Protein AF-A0A9X8M504-F1 (afdb_monomer_lite)

pLDDT: mean 95.18, std 4.17, range [62.84, 98.62]

Structure (mmCIF, N/CA/C/O backbone):
data_AF-A0A9X8M504-F1
#
_entry.id   AF-A0A9X8M504-F1
#
loop_
_atom_site.group_PDB
_atom_site.id
_atom_site.type_symbol
_atom_site.label_atom_id
_atom_site.label_alt_id
_atom_site.label_comp_id
_atom_site.label_asym_id
_atom_site.label_entity_id
_atom_site.label_seq_id
_atom_site.pdbx_PDB_ins_code
_atom_site.Cartn_x
_atom_site.Cartn_y
_atom_site.Cartn_z
_atom_site.occupancy
_atom_site.B_iso_or_equiv
_atom_site.auth_seq_id
_atom_site.auth_comp_id
_atom_site.auth_asym_id
_atom_site.auth_atom_id
_atom_site.pdbx_PDB_model_num
ATOM 1 N N . MET A 1 1 ? 11.368 -9.617 8.442 1.00 76.69 1 MET A N 1
ATOM 2 C CA . MET A 1 1 ? 11.653 -8.272 8.995 1.00 76.69 1 MET A CA 1
ATOM 3 C C . MET A 1 1 ? 13.149 -8.106 9.236 1.00 76.69 1 MET A C 1
ATOM 5 O O . MET A 1 1 ? 13.760 -9.034 9.755 1.00 76.69 1 MET A O 1
ATOM 9 N N . ASN A 1 2 ? 13.722 -6.951 8.883 1.00 85.94 2 ASN A N 1
ATOM 10 C CA . ASN A 1 2 ? 15.129 -6.595 9.115 1.00 85.94 2 ASN A CA 1
ATOM 11 C C . ASN A 1 2 ? 15.189 -5.273 9.898 1.00 85.94 2 ASN A C 1
ATOM 13 O O . ASN A 1 2 ? 15.154 -4.212 9.289 1.00 85.94 2 ASN A O 1
ATOM 17 N N . LEU A 1 3 ? 15.240 -5.353 11.232 1.00 88.75 3 LEU A N 1
ATOM 18 C CA . LEU A 1 3 ? 15.086 -4.191 12.117 1.00 88.75 3 LEU A CA 1
ATOM 19 C C . LEU A 1 3 ? 16.279 -3.224 12.043 1.00 88.75 3 LEU A C 1
ATOM 21 O O . LEU A 1 3 ? 17.430 -3.663 12.135 1.00 88.75 3 LEU A O 1
ATOM 25 N N . ASN A 1 4 ? 16.010 -1.918 11.955 1.00 92.19 4 ASN A N 1
ATOM 26 C CA . ASN A 1 4 ? 17.028 -0.857 11.932 1.00 92.19 4 ASN A CA 1
ATOM 27 C C . ASN A 1 4 ? 16.734 0.345 12.865 1.00 92.19 4 ASN A C 1
ATOM 29 O O . ASN A 1 4 ? 17.454 1.342 12.826 1.00 92.19 4 ASN A O 1
ATOM 33 N N . TYR A 1 5 ? 15.745 0.207 13.748 1.00 88.25 5 TYR A N 1
ATOM 34 C CA . TYR A 1 5 ? 15.241 1.178 14.723 1.00 88.25 5 TYR A CA 1
ATOM 35 C C . TYR A 1 5 ? 14.651 2.453 14.106 1.00 88.25 5 TYR A C 1
ATOM 37 O O . TYR A 1 5 ? 14.878 3.556 14.608 1.00 88.25 5 TYR A O 1
ATOM 45 N N . THR A 1 6 ? 13.877 2.304 13.032 1.00 91.94 6 THR A N 1
ATOM 46 C CA . THR A 1 6 ? 13.181 3.416 12.363 1.00 91.94 6 THR A CA 1
ATOM 47 C C . THR A 1 6 ? 11.660 3.281 12.447 1.00 91.94 6 THR A C 1
ATOM 49 O O . THR A 1 6 ? 11.131 2.265 12.893 1.00 91.94 6 THR A O 1
ATOM 52 N N . GLN A 1 7 ? 10.939 4.319 12.015 1.00 92.25 7 GLN A N 1
ATOM 53 C CA . GLN A 1 7 ? 9.479 4.269 11.887 1.00 92.25 7 GLN A CA 1
ATOM 54 C C . GLN A 1 7 ? 9.022 3.132 10.955 1.00 92.25 7 GLN A C 1
ATOM 56 O O . GLN A 1 7 ? 7.993 2.505 11.209 1.00 92.25 7 GLN A O 1
ATOM 61 N N . ASP A 1 8 ? 9.812 2.811 9.930 1.00 92.56 8 ASP A N 1
ATOM 62 C CA . ASP A 1 8 ? 9.498 1.744 8.978 1.00 92.56 8 ASP A CA 1
ATOM 63 C C . ASP A 1 8 ? 9.436 0.372 9.658 1.00 92.56 8 ASP A C 1
ATOM 65 O O . ASP A 1 8 ? 8.660 -0.485 9.238 1.00 92.56 8 ASP A O 1
ATOM 69 N N . ASP A 1 9 ? 10.179 0.164 10.752 1.00 94.31 9 ASP A N 1
ATOM 70 C CA . ASP A 1 9 ? 10.100 -1.076 11.529 1.00 94.31 9 ASP A CA 1
ATOM 71 C C . ASP A 1 9 ? 8.744 -1.239 12.213 1.00 94.31 9 ASP A C 1
ATOM 73 O O . ASP A 1 9 ? 8.230 -2.355 12.296 1.00 94.31 9 ASP A O 1
ATOM 77 N N . ILE A 1 10 ? 8.159 -0.140 12.702 1.00 94.62 10 ILE A N 1
ATOM 78 C CA . ILE A 1 10 ? 6.837 -0.149 13.337 1.00 94.62 10 ILE A CA 1
ATOM 79 C C . ILE A 1 10 ? 5.785 -0.484 12.282 1.00 94.62 10 ILE A C 1
ATOM 81 O O . ILE A 1 10 ? 4.974 -1.383 12.498 1.00 94.62 10 ILE A O 1
ATOM 85 N N . VAL A 1 11 ? 5.831 0.195 11.132 1.00 96.19 11 VAL A N 1
ATOM 86 C CA . VAL A 1 11 ? 4.897 -0.045 10.022 1.00 96.19 11 VAL A CA 1
ATOM 87 C C . VAL A 1 11 ? 5.027 -1.481 9.520 1.00 96.19 11 VAL A C 1
ATOM 89 O O . VAL A 1 11 ? 4.034 -2.199 9.494 1.00 96.19 11 VAL A O 1
ATOM 92 N N . THR A 1 12 ? 6.249 -1.945 9.240 1.00 96.06 12 THR A N 1
ATOM 93 C CA . THR A 1 12 ? 6.515 -3.318 8.782 1.00 96.06 12 THR A CA 1
ATOM 94 C C . THR A 1 12 ? 6.049 -4.350 9.806 1.00 96.06 12 THR A C 1
ATOM 96 O O . THR A 1 12 ? 5.424 -5.342 9.450 1.00 96.06 12 THR A O 1
ATOM 99 N N . PHE A 1 13 ? 6.309 -4.139 11.099 1.00 96.31 13 PHE A N 1
ATOM 100 C CA . PHE A 1 13 ? 5.829 -5.056 12.131 1.00 96.31 13 PHE A CA 1
ATOM 101 C C . PHE A 1 13 ? 4.300 -5.154 12.129 1.00 96.31 13 PHE A C 1
ATOM 103 O O . PHE A 1 13 ? 3.753 -6.254 12.169 1.00 96.31 13 PHE A O 1
ATOM 110 N N . ILE A 1 14 ? 3.605 -4.019 12.054 1.00 97.50 14 ILE A N 1
ATOM 111 C CA . ILE A 1 14 ? 2.140 -3.970 12.061 1.00 97.50 14 ILE A CA 1
ATOM 112 C C . ILE A 1 14 ? 1.554 -4.569 10.773 1.00 97.50 14 ILE A C 1
ATOM 114 O O . ILE A 1 14 ? 0.566 -5.304 10.851 1.00 97.50 14 ILE A O 1
ATOM 118 N N . HIS A 1 15 ? 2.199 -4.336 9.628 1.00 97.75 15 HIS A N 1
ATOM 119 C CA . HIS A 1 15 ? 1.884 -4.947 8.337 1.00 97.75 15 HIS A CA 1
ATOM 120 C C . HIS A 1 15 ? 1.861 -6.481 8.451 1.00 97.75 15 HIS A C 1
ATOM 122 O O . HIS A 1 15 ? 0.834 -7.129 8.232 1.00 97.75 15 HIS A O 1
ATOM 128 N N . GLU A 1 16 ? 2.956 -7.070 8.939 1.00 97.44 16 GLU A N 1
ATOM 129 C CA . GLU A 1 16 ? 3.084 -8.521 9.129 1.00 97.44 16 GLU A CA 1
ATOM 130 C C . GLU A 1 16 ? 2.118 -9.071 10.197 1.00 97.44 16 GLU A C 1
ATOM 132 O O . GLU A 1 16 ? 1.663 -10.222 10.127 1.00 97.44 16 GLU A O 1
ATOM 137 N N . MET A 1 17 ? 1.753 -8.260 11.199 1.00 97.00 17 MET A N 1
ATOM 138 C CA . MET A 1 17 ? 0.706 -8.622 12.161 1.00 97.00 17 MET A CA 1
ATOM 139 C C . MET A 1 17 ? -0.676 -8.696 11.509 1.00 97.00 17 MET A C 1
ATOM 141 O O . MET A 1 17 ? -1.458 -9.576 11.876 1.00 97.00 17 MET A O 1
ATOM 145 N N . GLY A 1 18 ? -0.980 -7.855 10.518 1.00 97.75 18 GLY A N 1
ATOM 146 C CA . GLY A 1 18 ? -2.209 -7.970 9.731 1.00 97.75 18 GLY A CA 1
ATOM 147 C C . GLY A 1 18 ? -2.293 -9.304 8.983 1.00 97.75 18 GLY A C 1
ATOM 148 O O . GLY A 1 18 ? -3.297 -10.012 9.115 1.00 97.75 18 GLY A O 1
ATOM 149 N N . HIS A 1 19 ? -1.214 -9.729 8.316 1.00 97.12 19 HIS A N 1
ATOM 150 C CA . HIS A 1 19 ? -1.131 -11.068 7.713 1.00 97.12 19 HIS A CA 1
ATOM 151 C C . HIS A 1 19 ? -1.270 -12.191 8.750 1.00 97.12 19 HIS A C 1
ATOM 153 O O . HIS A 1 19 ? -1.971 -13.179 8.527 1.00 97.12 19 HIS A O 1
ATOM 159 N N . SER A 1 20 ? -0.640 -12.039 9.917 1.00 96.75 20 SER A N 1
ATOM 160 C CA . SER A 1 20 ? -0.726 -13.022 11.004 1.00 96.75 20 SER A CA 1
ATOM 161 C C . SER A 1 20 ? -2.157 -13.173 11.532 1.00 96.75 20 SER A C 1
ATOM 163 O O . SER A 1 20 ? -2.621 -14.291 11.759 1.00 96.75 20 SER A O 1
ATOM 165 N N . ILE A 1 21 ? -2.888 -12.064 11.676 1.00 96.75 21 ILE A N 1
ATOM 166 C CA . ILE A 1 21 ? -4.307 -12.064 12.055 1.00 96.75 21 ILE A CA 1
ATOM 167 C C . ILE A 1 21 ? -5.154 -12.735 10.972 1.00 96.75 21 ILE A C 1
ATOM 169 O O . ILE A 1 21 ? -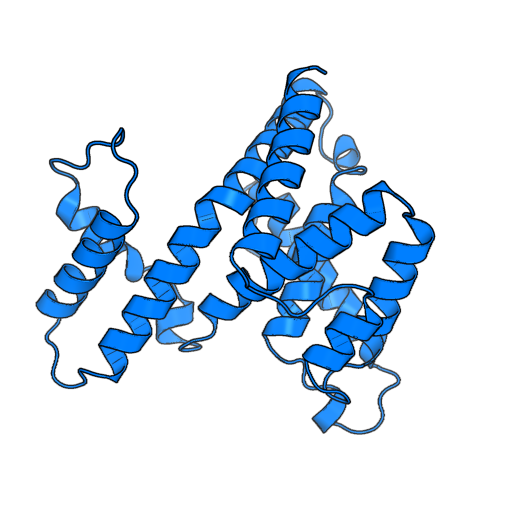6.016 -13.549 11.300 1.00 96.75 21 ILE A O 1
ATOM 173 N N . HIS A 1 22 ? -4.899 -12.444 9.694 1.00 96.69 22 HIS A N 1
ATOM 174 C CA . HIS A 1 22 ? -5.590 -13.099 8.584 1.00 96.69 22 HIS A CA 1
ATOM 175 C C . HIS A 1 22 ? -5.398 -14.623 8.640 1.00 96.69 22 HIS A C 1
ATOM 177 O O . HIS A 1 22 ? -6.378 -15.369 8.646 1.00 96.69 22 HIS A O 1
ATOM 183 N N . ASN A 1 23 ? -4.154 -15.079 8.813 1.00 94.88 23 ASN A N 1
ATOM 184 C CA . ASN A 1 23 ? -3.820 -16.494 8.972 1.00 94.88 23 ASN A CA 1
ATOM 185 C C . ASN A 1 23 ? -4.542 -17.153 10.158 1.00 94.88 23 ASN A C 1
ATOM 187 O O . ASN A 1 23 ? -4.920 -18.319 10.070 1.00 94.88 23 ASN A O 1
ATOM 191 N N . GLU A 1 24 ? -4.755 -16.437 11.265 1.00 96.12 24 GLU A N 1
ATOM 192 C CA . GLU A 1 24 ? -5.528 -16.951 12.402 1.00 96.12 24 GLU A CA 1
ATOM 193 C C . GLU A 1 24 ? -7.014 -17.119 12.057 1.00 96.12 24 GLU A C 1
ATOM 195 O O . GLU A 1 24 ? -7.615 -18.149 12.370 1.00 96.12 24 GLU A O 1
ATOM 200 N N . LEU A 1 25 ? -7.602 -16.126 11.386 1.00 96.25 25 LEU A N 1
ATOM 201 C CA . LEU A 1 25 ? -9.035 -16.076 11.086 1.00 96.25 25 LEU A CA 1
ATOM 202 C C . LEU A 1 25 ? -9.485 -17.137 10.077 1.00 96.25 25 LEU A C 1
ATOM 204 O O . LEU A 1 25 ? -10.639 -17.559 10.130 1.00 96.25 25 LEU A O 1
ATOM 208 N N . ILE A 1 26 ? -8.592 -17.599 9.199 1.00 95.12 26 ILE A N 1
ATOM 209 C CA . ILE A 1 26 ? -8.903 -18.621 8.187 1.00 95.12 26 ILE A CA 1
ATOM 210 C C . ILE A 1 26 ? -8.712 -20.059 8.678 1.00 95.12 26 ILE A C 1
ATOM 212 O O . ILE A 1 26 ? -9.158 -20.990 8.008 1.00 95.12 26 ILE A O 1
ATOM 216 N N . LYS A 1 27 ? -8.106 -20.286 9.854 1.00 93.38 27 LYS A N 1
ATOM 217 C CA . LYS A 1 27 ? -7.913 -21.643 10.412 1.00 93.38 27 LYS A CA 1
ATOM 218 C C . LYS A 1 27 ? -9.183 -22.502 10.487 1.00 93.38 27 LYS A C 1
ATOM 220 O O . LYS A 1 27 ? -9.062 -23.718 10.335 1.00 93.38 27 LYS A O 1
ATOM 225 N N . PRO A 1 28 ? -10.389 -21.951 10.741 1.00 94.56 28 PRO A N 1
ATOM 226 C CA . PRO A 1 28 ? -11.615 -22.747 10.744 1.00 94.56 28 PRO A CA 1
ATOM 227 C C . PRO A 1 28 ? -12.020 -23.301 9.366 1.00 94.56 28 PRO A C 1
ATOM 229 O O . PRO A 1 28 ? -12.855 -24.211 9.305 1.00 94.56 28 PRO A O 1
ATOM 232 N N . LEU A 1 29 ? -11.470 -22.773 8.263 1.00 93.06 29 LEU A N 1
ATOM 233 C CA . LEU A 1 29 ? -11.746 -23.258 6.911 1.00 93.06 29 LEU A CA 1
ATOM 234 C C . LEU A 1 29 ? -11.178 -24.673 6.737 1.00 93.06 29 LEU A C 1
ATOM 236 O O . LEU A 1 29 ? -10.041 -24.967 7.091 1.00 93.06 29 LEU A O 1
ATOM 240 N N . LYS A 1 30 ? -11.995 -25.583 6.195 1.00 92.12 30 LYS A N 1
ATOM 241 C CA . LYS A 1 30 ? -11.644 -27.013 6.094 1.00 92.12 30 LYS A CA 1
ATOM 242 C C . LYS A 1 30 ? -10.989 -27.396 4.773 1.00 92.12 30 LYS A C 1
ATOM 244 O O . LYS A 1 30 ? -10.285 -28.401 4.709 1.00 92.12 30 LYS A O 1
ATOM 249 N N . LEU A 1 31 ? -11.283 -26.653 3.707 1.00 92.06 31 LEU A N 1
ATOM 250 C CA . LEU A 1 31 ? -10.751 -26.933 2.379 1.00 92.06 31 LEU A CA 1
ATOM 251 C C . LEU A 1 31 ? -9.425 -26.209 2.217 1.00 92.06 31 LEU A C 1
ATOM 253 O O . LEU A 1 31 ? -9.367 -24.996 2.385 1.00 92.06 31 LEU A O 1
ATOM 257 N N . ARG A 1 32 ? -8.380 -26.953 1.845 1.00 87.06 32 ARG A N 1
ATOM 258 C CA . ARG A 1 32 ? -7.036 -26.402 1.643 1.00 87.06 32 ARG A CA 1
ATOM 259 C C . ARG A 1 32 ? -7.042 -25.226 0.670 1.00 87.06 32 ARG A C 1
ATOM 261 O O . ARG A 1 32 ? -6.399 -24.226 0.948 1.00 87.06 32 ARG A O 1
ATOM 268 N N . GLN A 1 33 ? -7.806 -25.337 -0.415 1.00 88.00 33 GLN A N 1
ATOM 269 C CA . GLN A 1 33 ? -7.915 -24.283 -1.418 1.00 88.00 33 GLN A CA 1
ATOM 270 C C . GLN A 1 33 ? -8.436 -22.973 -0.837 1.00 88.00 33 GLN A C 1
ATOM 272 O O . GLN A 1 33 ? -8.052 -21.945 -1.351 1.00 88.00 33 GLN A O 1
ATOM 277 N N . TYR A 1 34 ? -9.265 -23.002 0.214 1.00 88.88 34 TYR A N 1
ATOM 278 C CA . TYR A 1 34 ? -9.821 -21.793 0.836 1.00 88.88 34 TYR A CA 1
ATOM 279 C C . TYR A 1 34 ? -8.873 -21.131 1.841 1.00 88.88 34 TYR A C 1
ATOM 281 O O . TYR A 1 34 ? -9.116 -20.004 2.261 1.00 88.88 34 TYR A O 1
ATOM 289 N N . ILE A 1 35 ? -7.813 -21.838 2.241 1.00 85.75 35 ILE A N 1
ATOM 290 C CA . ILE A 1 35 ? -6.779 -21.337 3.155 1.00 85.75 35 ILE A CA 1
ATOM 291 C C . ILE A 1 35 ? -5.668 -20.626 2.361 1.00 85.75 35 ILE A C 1
ATOM 293 O O . ILE A 1 35 ? -4.904 -19.854 2.927 1.00 85.75 35 ILE A O 1
ATOM 297 N N . GLU A 1 36 ? -5.565 -20.859 1.049 1.00 82.81 36 GLU A N 1
ATOM 298 C CA . GLU A 1 36 ? -4.629 -20.129 0.191 1.00 82.81 36 GLU A CA 1
ATOM 299 C C . GLU A 1 36 ? -5.115 -18.687 0.029 1.00 82.81 36 GLU A C 1
ATOM 301 O O . GLU A 1 36 ? -6.140 -18.441 -0.604 1.00 82.81 36 GLU A O 1
ATOM 306 N N . ILE A 1 37 ? -4.410 -17.739 0.646 1.00 79.75 37 ILE A N 1
ATOM 307 C CA . ILE A 1 37 ? -4.807 -16.332 0.659 1.00 79.75 37 ILE A CA 1
ATOM 308 C C . ILE A 1 37 ? -4.425 -15.684 -0.681 1.00 79.75 37 ILE A C 1
ATOM 310 O O . ILE A 1 37 ? -3.244 -15.703 -1.039 1.00 79.75 37 ILE A O 1
ATOM 314 N N . PRO A 1 38 ? -5.375 -15.073 -1.414 1.00 85.12 38 PRO A N 1
ATOM 315 C CA . PRO A 1 38 ? -5.048 -14.257 -2.576 1.00 85.12 38 PRO A CA 1
ATOM 316 C C . PRO A 1 38 ? -4.236 -13.032 -2.145 1.00 85.12 38 PRO A C 1
ATOM 318 O O . PRO A 1 38 ? -4.599 -12.387 -1.160 1.00 85.12 38 PRO A O 1
ATOM 321 N N . ALA A 1 39 ? -3.191 -12.699 -2.905 1.00 87.31 39 ALA A N 1
ATOM 322 C CA . ALA A 1 3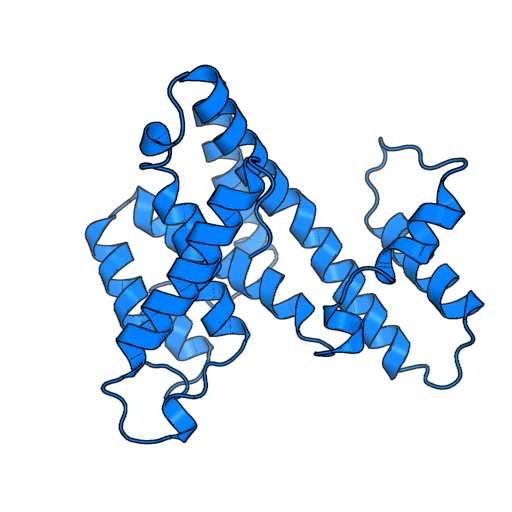9 ? -2.305 -11.547 -2.696 1.00 87.31 39 ALA A CA 1
ATOM 323 C C . ALA A 1 39 ? -3.050 -10.284 -2.239 1.00 87.31 39 ALA A C 1
ATOM 325 O O . ALA A 1 39 ? -2.808 -9.757 -1.161 1.00 87.31 39 ALA A O 1
ATOM 326 N N . GLU A 1 40 ? -4.057 -9.897 -3.012 1.00 84.38 40 GLU A N 1
ATOM 327 C CA . GLU A 1 40 ? -4.892 -8.731 -2.756 1.00 84.38 40 GLU A CA 1
ATOM 328 C C . GLU A 1 40 ? -5.559 -8.725 -1.373 1.00 84.38 40 GLU A C 1
ATOM 330 O O . GLU A 1 40 ? -5.604 -7.718 -0.672 1.00 84.38 40 GLU A O 1
ATOM 335 N N . THR A 1 41 ? -6.085 -9.873 -0.936 1.00 91.19 41 THR A N 1
ATOM 336 C CA . THR A 1 41 ? -6.734 -9.981 0.379 1.00 91.19 41 THR A CA 1
ATOM 337 C C . THR A 1 41 ? -5.709 -10.102 1.506 1.00 91.19 41 THR A C 1
ATOM 339 O O . THR A 1 41 ? -5.990 -9.701 2.638 1.00 91.19 41 THR A O 1
ATOM 342 N N . ALA A 1 42 ? -4.521 -10.648 1.223 1.00 94.31 42 ALA A N 1
ATOM 343 C CA . ALA A 1 42 ? -3.401 -10.601 2.157 1.00 94.31 42 ALA A CA 1
ATOM 344 C C . ALA A 1 42 ? -2.997 -9.148 2.423 1.00 94.31 42 ALA A C 1
ATOM 346 O O . ALA A 1 42 ? -2.914 -8.767 3.591 1.00 94.31 42 ALA A O 1
ATOM 347 N N . GLU A 1 43 ? -2.824 -8.348 1.371 1.00 96.56 43 GLU A N 1
ATOM 348 C CA . GLU A 1 43 ? -2.413 -6.945 1.467 1.00 96.56 43 GLU A CA 1
ATOM 349 C C . GLU A 1 43 ? -3.512 -6.047 2.052 1.00 96.56 43 GLU A C 1
ATOM 351 O O . GLU A 1 43 ? -3.243 -5.160 2.864 1.00 96.56 43 GLU A O 1
ATOM 356 N N . LEU A 1 44 ? -4.790 -6.328 1.761 1.00 97.25 44 LEU A N 1
ATOM 357 C CA . LEU A 1 44 ? -5.898 -5.645 2.436 1.00 97.25 44 LEU A CA 1
ATOM 358 C C . LEU A 1 44 ? -5.827 -5.850 3.959 1.00 97.25 44 LEU A C 1
ATOM 360 O O . LEU A 1 44 ? -6.136 -4.928 4.719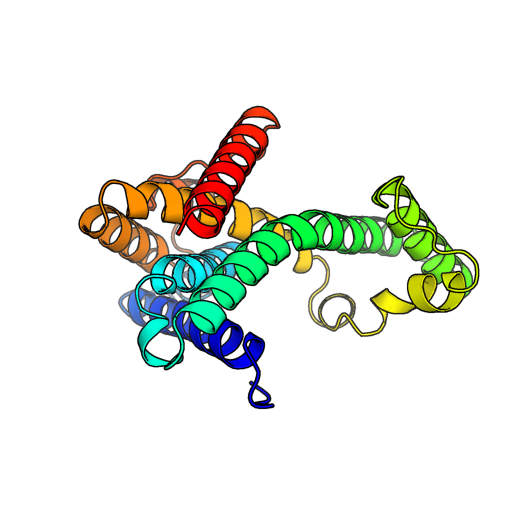 1.00 97.25 44 LEU A O 1
ATOM 364 N N . ALA A 1 45 ? -5.416 -7.039 4.416 1.00 97.81 45 ALA A N 1
ATOM 365 C CA . ALA A 1 45 ? -5.263 -7.331 5.837 1.00 97.81 45 ALA A CA 1
ATOM 366 C C . ALA A 1 45 ? -4.146 -6.495 6.481 1.00 97.81 45 ALA A C 1
ATOM 368 O O . ALA A 1 45 ? -4.369 -5.839 7.501 1.00 97.81 45 ALA A O 1
ATOM 369 N N . SER A 1 46 ? -2.953 -6.515 5.888 1.00 98.00 46 SER A N 1
ATOM 370 C CA . SER A 1 46 ? -1.770 -5.825 6.407 1.00 98.00 46 SER A CA 1
ATOM 371 C C . SER A 1 46 ? -1.948 -4.308 6.428 1.00 98.00 46 SER A C 1
ATOM 373 O O . SER A 1 46 ? -1.876 -3.698 7.497 1.00 98.00 46 SER A O 1
ATOM 375 N N . MET A 1 47 ? -2.315 -3.703 5.300 1.00 98.25 47 MET A N 1
ATOM 376 C CA . MET A 1 47 ? -2.453 -2.247 5.184 1.00 98.25 47 MET A CA 1
ATOM 377 C C . MET A 1 47 ? -3.602 -1.675 6.016 1.00 98.25 47 MET A C 1
ATOM 379 O O . MET A 1 47 ? -3.504 -0.575 6.566 1.00 98.25 47 MET A O 1
ATOM 383 N N . THR A 1 48 ? -4.710 -2.415 6.148 1.00 98.44 48 THR A N 1
ATOM 384 C CA . THR A 1 48 ? -5.800 -1.991 7.041 1.00 98.44 48 THR A CA 1
ATOM 385 C C . THR A 1 48 ? -5.320 -1.964 8.489 1.00 98.44 48 THR A C 1
ATOM 387 O O . THR A 1 48 ? -5.668 -1.048 9.236 1.00 98.44 48 THR A O 1
ATOM 390 N N . MET A 1 49 ? -4.502 -2.941 8.894 1.00 98.19 49 MET A N 1
ATOM 391 C CA . MET A 1 49 ? -3.957 -2.996 10.246 1.00 98.19 49 MET A CA 1
ATOM 392 C C . MET A 1 49 ? -3.004 -1.828 10.527 1.00 98.19 49 MET A C 1
ATOM 394 O O . MET A 1 49 ? -3.086 -1.236 11.605 1.00 98.19 49 MET A O 1
ATOM 398 N N . GLU A 1 50 ? -2.172 -1.432 9.560 1.00 98.31 50 GLU A N 1
ATOM 399 C CA . GLU A 1 50 ? -1.338 -0.224 9.665 1.00 98.31 50 GLU A CA 1
ATOM 400 C C . GLU A 1 50 ? -2.187 1.012 9.984 1.00 98.31 50 GLU A C 1
ATOM 402 O O . GLU A 1 50 ? -1.949 1.689 10.986 1.00 98.31 50 GLU A O 1
ATOM 407 N N . LEU A 1 51 ? -3.250 1.248 9.211 1.00 98.31 51 LEU A N 1
ATOM 408 C CA . LEU A 1 51 ? -4.157 2.380 9.410 1.00 98.31 51 LEU A CA 1
ATOM 409 C C . LEU A 1 51 ? -4.930 2.303 10.739 1.00 98.31 51 LEU A C 1
ATOM 411 O O . LEU A 1 51 ? -5.018 3.291 11.471 1.00 98.31 51 LEU A O 1
ATOM 415 N N . PHE A 1 52 ? -5.472 1.136 11.099 1.00 98.12 52 PHE A N 1
ATOM 416 C CA . PHE A 1 52 ? -6.207 0.949 12.361 1.00 98.12 52 PHE A CA 1
ATOM 417 C C . PHE A 1 52 ? -5.320 1.189 13.584 1.00 98.12 52 PHE A C 1
ATOM 419 O O . PHE A 1 52 ? -5.788 1.684 14.617 1.00 98.12 52 PHE A O 1
ATOM 426 N N . SER A 1 53 ? -4.033 0.868 13.462 1.00 97.19 53 SER A N 1
ATOM 427 C CA . SER A 1 53 ? -3.066 0.997 14.543 1.00 97.19 53 SER A CA 1
ATOM 428 C C . SER A 1 53 ? -2.658 2.440 14.853 1.00 97.19 53 SER A C 1
ATOM 430 O O . SER A 1 53 ? -2.153 2.682 15.948 1.00 97.19 53 SER A O 1
ATOM 432 N N . LEU A 1 54 ? -2.917 3.411 13.962 1.00 96.06 54 LEU A N 1
ATOM 433 C CA . LEU A 1 54 ? -2.470 4.805 14.115 1.00 96.06 54 LEU A CA 1
ATOM 434 C C . LEU A 1 54 ? -2.863 5.420 15.469 1.00 96.06 54 LEU A C 1
ATOM 436 O O . LEU A 1 54 ? -2.117 6.219 16.039 1.00 96.06 54 LEU A O 1
ATOM 440 N N . ASN A 1 55 ? -4.019 5.054 16.029 1.00 91.88 55 ASN A N 1
ATOM 441 C CA . ASN A 1 55 ? -4.473 5.554 17.334 1.00 91.88 55 ASN A CA 1
ATOM 442 C C . ASN A 1 55 ? -3.663 5.026 18.530 1.00 91.88 55 ASN A C 1
ATOM 444 O O . ASN A 1 55 ? -3.782 5.592 19.610 1.00 91.88 55 ASN A O 1
ATOM 448 N N . TYR A 1 56 ? -2.854 3.987 18.329 1.00 95.81 56 TYR A N 1
ATOM 449 C CA . TYR A 1 56 ? -2.093 3.277 19.360 1.00 95.81 56 TYR A CA 1
ATOM 450 C C . TYR A 1 56 ? -0.577 3.467 19.231 1.00 95.81 56 TYR A C 1
ATOM 452 O O . TYR A 1 56 ? 0.199 2.854 19.963 1.00 95.81 56 TYR A O 1
ATOM 460 N N . TRP A 1 57 ? -0.125 4.294 18.285 1.00 96.31 57 TRP A N 1
ATOM 461 C CA . TRP A 1 57 ? 1.304 4.530 18.074 1.00 96.31 57 TRP A CA 1
ATOM 462 C C . TRP A 1 57 ? 1.972 5.307 19.213 1.00 96.31 57 TRP A C 1
ATOM 464 O O . TRP A 1 57 ? 3.193 5.302 19.317 1.00 96.31 57 TRP A O 1
ATOM 474 N N . ASP A 1 58 ? 1.208 5.921 20.115 1.00 95.31 58 ASP A N 1
ATOM 475 C CA . ASP A 1 58 ? 1.731 6.533 21.341 1.00 95.31 58 ASP A CA 1
ATOM 476 C C . ASP A 1 58 ? 2.456 5.529 22.256 1.00 95.31 58 ASP A C 1
ATOM 478 O O . ASP A 1 58 ? 3.282 5.928 23.070 1.00 95.31 58 ASP A O 1
ATOM 482 N N . ILE A 1 59 ? 2.229 4.224 22.076 1.00 95.81 59 ILE A N 1
ATOM 483 C CA . ILE A 1 59 ? 2.990 3.167 22.757 1.00 95.81 59 ILE A CA 1
ATOM 484 C C . ILE A 1 59 ? 4.466 3.149 22.313 1.00 95.81 59 ILE A C 1
ATOM 486 O O . ILE A 1 59 ? 5.337 2.787 23.104 1.00 95.81 59 ILE A O 1
ATOM 490 N N . PHE A 1 60 ? 4.760 3.544 21.070 1.00 93.94 60 PHE A N 1
ATOM 491 C CA . PHE A 1 60 ? 6.119 3.559 20.514 1.00 93.94 60 PHE A CA 1
ATOM 492 C C . PHE A 1 60 ? 6.816 4.917 20.656 1.00 93.94 60 PHE A C 1
ATOM 494 O O . PHE A 1 60 ? 8.040 4.993 20.571 1.00 93.94 60 PHE A O 1
ATOM 501 N N . TYR A 1 61 ? 6.049 5.984 20.891 1.00 94.44 61 TYR A N 1
ATOM 502 C CA . TYR A 1 61 ? 6.537 7.359 20.891 1.00 94.44 61 TYR A CA 1
ATOM 503 C C . TYR A 1 61 ? 6.344 8.034 22.246 1.00 94.44 61 TYR A C 1
ATOM 505 O O . TYR A 1 61 ? 5.227 8.193 22.729 1.00 94.44 61 TYR A O 1
ATOM 513 N N . THR A 1 62 ? 7.438 8.518 22.833 1.00 92.69 62 THR A N 1
ATOM 514 C CA . THR A 1 62 ? 7.393 9.302 24.077 1.00 92.69 62 THR A CA 1
ATOM 515 C C . THR A 1 62 ? 7.138 10.792 23.828 1.00 92.69 62 THR A C 1
ATOM 517 O O . THR A 1 62 ? 6.497 11.443 24.656 1.00 92.69 62 THR A O 1
ATOM 520 N N . ASP A 1 63 ? 7.595 11.339 22.694 1.00 95.69 63 ASP A N 1
ATOM 521 C CA . ASP A 1 63 ? 7.321 12.717 22.271 1.00 95.69 63 ASP A CA 1
ATOM 522 C C . ASP A 1 63 ? 6.092 12.775 21.346 1.00 95.69 63 ASP A C 1
ATOM 524 O O . ASP A 1 63 ? 6.001 12.091 20.324 1.00 95.69 63 ASP A O 1
ATOM 528 N N . LYS A 1 64 ? 5.140 13.651 21.684 1.00 94.62 64 LYS A N 1
ATOM 529 C CA . LYS A 1 64 ? 3.934 13.895 20.881 1.00 94.62 64 LYS A CA 1
ATOM 530 C C . LYS A 1 64 ? 4.237 14.516 19.517 1.00 94.62 64 LYS A C 1
ATOM 532 O O . LYS A 1 64 ? 3.469 14.297 18.582 1.00 94.62 64 LYS A O 1
ATOM 537 N N . LYS A 1 65 ? 5.312 15.300 19.395 1.00 95.75 65 LYS A N 1
ATOM 538 C CA . LYS A 1 65 ? 5.740 15.894 18.122 1.00 95.75 65 LYS A CA 1
ATOM 539 C C . LYS A 1 65 ? 6.229 14.821 17.162 1.00 95.75 65 LYS A C 1
ATOM 541 O O . LYS A 1 65 ? 5.809 14.827 16.009 1.00 95.75 65 LYS A O 1
ATOM 546 N N . ASP A 1 66 ? 7.026 13.878 17.656 1.00 95.88 66 ASP A N 1
ATOM 547 C CA . ASP A 1 66 ? 7.523 12.758 16.855 1.00 95.88 66 ASP A CA 1
ATOM 548 C C . ASP A 1 66 ? 6.372 11.842 16.433 1.00 95.88 66 ASP A C 1
ATOM 550 O O . ASP A 1 66 ? 6.258 11.507 15.257 1.00 95.88 66 ASP A O 1
ATOM 554 N N . LEU A 1 67 ? 5.443 11.541 17.351 1.00 96.31 67 LEU A N 1
ATOM 555 C CA . LEU A 1 67 ? 4.218 10.802 17.033 1.00 96.31 67 LEU A CA 1
ATOM 556 C C . LEU A 1 67 ? 3.395 11.492 15.934 1.00 96.31 67 LEU A C 1
ATOM 558 O O . LEU A 1 67 ? 2.932 10.841 14.998 1.00 96.31 67 LEU A O 1
ATOM 562 N N . LYS A 1 68 ? 3.193 12.812 16.041 1.00 96.50 68 LYS A N 1
ATOM 563 C CA . LYS A 1 68 ? 2.483 13.598 15.022 1.00 96.50 68 LYS A CA 1
ATOM 564 C C . LYS A 1 68 ? 3.210 13.520 13.678 1.00 96.50 68 LYS A C 1
ATOM 566 O O . LYS A 1 68 ? 2.568 13.260 12.663 1.00 96.50 68 LYS A O 1
ATOM 571 N N . GLN A 1 69 ? 4.529 13.706 13.668 1.00 96.31 69 GLN A N 1
ATOM 572 C CA . GLN A 1 69 ? 5.331 13.651 12.448 1.00 96.31 69 GLN A CA 1
ATOM 573 C C . GLN A 1 69 ? 5.288 12.265 11.796 1.00 96.31 69 GLN A C 1
ATOM 575 O O . GLN A 1 69 ? 5.146 12.179 10.579 1.00 96.31 69 GLN A O 1
ATOM 580 N N . ALA A 1 70 ? 5.346 11.193 12.589 1.00 96.81 70 ALA A N 1
ATOM 581 C CA . ALA A 1 70 ? 5.250 9.819 12.104 1.00 96.81 70 ALA A CA 1
ATOM 582 C C . ALA A 1 70 ? 3.921 9.565 11.380 1.00 96.81 70 ALA A C 1
ATOM 584 O O . ALA A 1 70 ? 3.915 9.028 10.276 1.00 96.81 70 ALA A O 1
ATOM 585 N N . LYS A 1 71 ? 2.797 10.026 11.948 1.00 97.25 71 LYS A N 1
ATOM 586 C CA . LYS A 1 71 ? 1.472 9.911 11.313 1.00 97.25 71 LYS A CA 1
ATOM 587 C C . LYS A 1 71 ? 1.357 10.737 10.032 1.00 97.25 71 LYS A C 1
ATOM 589 O O . LYS A 1 71 ? 0.782 10.268 9.056 1.00 97.25 71 LYS A O 1
ATOM 594 N N . ILE A 1 72 ? 1.902 11.956 10.027 1.00 97.19 72 ILE A N 1
ATOM 595 C CA . ILE A 1 72 ? 1.922 12.810 8.830 1.00 97.19 72 ILE A CA 1
ATOM 596 C C . ILE A 1 72 ? 2.726 12.142 7.713 1.00 97.19 72 ILE A C 1
ATOM 598 O O . ILE A 1 72 ? 2.262 12.098 6.577 1.00 97.19 72 ILE A O 1
ATOM 602 N N . ASN A 1 73 ? 3.913 11.621 8.030 1.00 96.50 73 ASN A N 1
ATOM 603 C CA . ASN A 1 73 ? 4.749 10.923 7.056 1.00 96.50 73 ASN A CA 1
ATOM 604 C C . ASN A 1 73 ? 4.033 9.684 6.519 1.00 96.50 73 ASN A C 1
ATOM 606 O O . ASN A 1 73 ? 3.927 9.551 5.310 1.00 96.50 73 ASN A O 1
ATOM 610 N N . PHE A 1 74 ? 3.420 8.880 7.391 1.00 97.25 74 PHE A N 1
ATOM 611 C CA . PHE A 1 74 ? 2.646 7.712 6.980 1.00 97.25 74 PHE A CA 1
ATOM 612 C C . PHE A 1 74 ? 1.560 8.048 5.942 1.00 97.25 74 PHE A C 1
ATOM 614 O O . PHE A 1 74 ? 1.488 7.417 4.893 1.00 97.25 74 PHE A O 1
ATOM 621 N N . PHE A 1 75 ? 0.745 9.085 6.168 1.00 97.44 75 PHE A N 1
ATOM 622 C CA . PHE A 1 75 ? -0.267 9.485 5.180 1.00 97.44 75 PHE A CA 1
ATOM 623 C C . PHE A 1 75 ? 0.335 10.046 3.884 1.00 97.44 75 PHE A C 1
ATOM 625 O O . PHE A 1 75 ? -0.217 9.822 2.806 1.00 97.44 75 PHE A O 1
ATOM 632 N N . LYS A 1 76 ? 1.467 10.757 3.960 1.00 95.75 76 LYS A N 1
ATOM 633 C CA . LYS A 1 76 ? 2.201 11.204 2.764 1.00 95.75 76 LYS A CA 1
ATOM 634 C C . LYS A 1 76 ? 2.747 10.020 1.968 1.00 95.75 76 LYS A C 1
ATOM 636 O O . LYS A 1 76 ? 2.686 10.044 0.740 1.00 95.75 76 LYS A O 1
ATOM 641 N N . ASP A 1 77 ? 3.214 8.985 2.650 1.00 95.38 77 ASP A N 1
ATOM 642 C CA . ASP A 1 77 ? 3.729 7.760 2.049 1.00 95.38 77 ASP A CA 1
ATOM 643 C C . ASP A 1 77 ? 2.607 6.986 1.351 1.00 95.38 77 ASP A C 1
ATOM 645 O O . ASP A 1 77 ? 2.741 6.669 0.171 1.00 95.38 77 ASP A O 1
ATOM 649 N N . VAL A 1 78 ? 1.448 6.819 2.004 1.00 94.56 78 VAL A N 1
ATOM 650 C CA . VAL A 1 78 ? 0.238 6.225 1.399 1.00 94.56 78 VAL A CA 1
ATOM 651 C C . VAL A 1 78 ? -0.112 6.885 0.060 1.00 94.56 78 VAL A C 1
ATOM 653 O O . VAL A 1 78 ? -0.439 6.195 -0.902 1.00 94.56 78 VAL A O 1
ATOM 656 N N . ILE A 1 79 ? -0.023 8.216 -0.035 1.00 93.25 79 ILE A N 1
ATOM 657 C CA . ILE A 1 79 ? -0.294 8.937 -1.288 1.00 93.25 79 ILE A CA 1
ATOM 658 C C . ILE A 1 79 ? 0.857 8.762 -2.286 1.00 93.25 79 ILE A C 1
ATOM 660 O O . ILE A 1 79 ? 0.624 8.501 -3.468 1.00 93.25 79 ILE A O 1
ATOM 664 N N . SER A 1 80 ? 2.099 8.945 -1.837 1.00 92.38 80 SER A N 1
ATOM 665 C CA . SER A 1 80 ? 3.266 8.996 -2.722 1.00 92.38 80 SER A CA 1
ATOM 666 C C . SER A 1 80 ? 3.642 7.637 -3.316 1.00 92.38 80 SER A C 1
ATOM 668 O O . SER A 1 80 ? 4.222 7.598 -4.403 1.00 92.38 80 SER A O 1
ATOM 670 N N . TYR A 1 81 ? 3.257 6.532 -2.673 1.00 93.19 81 TYR A N 1
ATOM 671 C CA . TYR A 1 81 ? 3.490 5.191 -3.198 1.00 93.19 81 TYR A CA 1
ATOM 672 C C . TYR A 1 81 ? 2.498 4.762 -4.284 1.00 93.19 81 TYR A C 1
ATOM 674 O O . TYR A 1 81 ? 2.872 3.939 -5.119 1.00 93.19 81 TYR A O 1
ATOM 682 N N . LEU A 1 82 ? 1.288 5.333 -4.362 1.00 93.44 82 LEU A N 1
ATOM 683 C CA . LEU A 1 82 ? 0.313 4.950 -5.398 1.00 93.44 82 LEU A CA 1
ATOM 684 C C . LEU A 1 82 ? 0.883 5.100 -6.828 1.00 93.44 82 LEU A C 1
ATOM 686 O O . LEU A 1 82 ? 0.818 4.133 -7.589 1.00 93.44 82 LEU A O 1
ATOM 690 N N . PRO A 1 83 ? 1.515 6.229 -7.221 1.00 93.81 83 PRO A N 1
ATOM 691 C CA . PRO A 1 83 ? 2.186 6.327 -8.519 1.00 93.81 83 PRO A CA 1
ATOM 692 C C . PRO A 1 83 ? 3.321 5.315 -8.707 1.00 93.81 83 PRO A C 1
ATOM 694 O O . PRO A 1 83 ? 3.484 4.787 -9.804 1.00 93.81 83 PRO A O 1
ATOM 697 N N . VAL A 1 84 ? 4.091 5.016 -7.653 1.00 94.31 84 VAL A N 1
ATOM 698 C CA . VAL A 1 84 ? 5.183 4.027 -7.711 1.00 94.31 84 VAL A CA 1
ATOM 699 C C . VAL A 1 84 ? 4.633 2.648 -8.062 1.00 94.31 84 VAL A C 1
ATOM 701 O O . VAL A 1 84 ? 5.194 1.966 -8.919 1.00 94.31 84 VAL A O 1
ATOM 704 N N . MET A 1 85 ? 3.505 2.261 -7.462 1.00 95.12 85 MET A N 1
ATOM 705 C CA . MET A 1 85 ? 2.851 0.986 -7.749 1.00 95.12 85 MET A CA 1
ATOM 706 C C . MET A 1 85 ? 2.412 0.892 -9.216 1.00 95.12 85 MET A C 1
ATOM 708 O O . MET A 1 85 ? 2.679 -0.113 -9.874 1.00 95.12 85 MET A O 1
ATOM 712 N N . LEU A 1 86 ? 1.843 1.974 -9.762 1.00 95.12 86 LEU A N 1
ATOM 713 C CA . LEU A 1 86 ? 1.454 2.053 -11.175 1.00 95.12 86 LEU A CA 1
ATOM 714 C C . LEU A 1 86 ? 2.656 1.998 -12.130 1.00 95.12 86 LEU A C 1
ATOM 716 O O . LEU A 1 86 ? 2.569 1.371 -13.184 1.00 95.12 86 LEU A O 1
ATOM 720 N N . ILE A 1 87 ? 3.774 2.640 -11.777 1.00 97.25 87 ILE A N 1
ATOM 721 C CA . ILE A 1 87 ? 5.011 2.600 -12.570 1.00 97.25 87 ILE A CA 1
ATOM 722 C C . ILE A 1 87 ? 5.537 1.166 -12.661 1.00 97.25 87 ILE A C 1
ATOM 724 O O . ILE A 1 87 ? 5.859 0.708 -13.756 1.00 97.25 87 ILE A O 1
ATOM 728 N N . VAL A 1 88 ? 5.629 0.461 -11.529 1.00 97.75 88 VAL A N 1
ATOM 729 C CA . VAL A 1 88 ? 6.143 -0.916 -11.484 1.00 97.75 88 VAL A CA 1
ATOM 730 C C . VAL A 1 88 ? 5.230 -1.865 -12.258 1.00 97.75 88 VAL A C 1
ATOM 732 O O . VAL A 1 88 ? 5.725 -2.694 -13.021 1.00 97.75 88 VAL A O 1
ATOM 735 N N . ASP A 1 89 ? 3.914 -1.729 -12.113 1.00 97.69 89 ASP A N 1
ATOM 736 C CA . ASP A 1 89 ? 2.941 -2.538 -12.848 1.00 97.69 89 ASP A CA 1
ATOM 737 C C . ASP A 1 89 ? 3.025 -2.316 -14.371 1.00 97.69 89 ASP A C 1
ATOM 739 O O . ASP A 1 89 ? 3.252 -3.258 -15.134 1.00 97.69 89 ASP A O 1
ATOM 743 N N . GLN A 1 90 ? 2.980 -1.059 -14.829 1.00 98.25 90 GLN A N 1
ATOM 744 C CA . GLN A 1 90 ? 3.100 -0.733 -16.257 1.00 98.25 90 GLN A CA 1
ATOM 745 C C . GLN A 1 90 ? 4.447 -1.135 -16.848 1.00 98.25 90 GLN A C 1
ATOM 747 O O . GLN A 1 90 ? 4.535 -1.506 -18.023 1.00 98.25 90 GLN A O 1
ATOM 752 N N . PHE A 1 91 ? 5.510 -1.053 -16.049 1.00 98.56 91 PHE A N 1
ATOM 753 C CA . PHE A 1 91 ? 6.819 -1.532 -16.454 1.00 98.56 91 PHE A CA 1
ATOM 754 C C . PHE A 1 91 ? 6.802 -3.041 -16.695 1.00 98.56 91 PHE A C 1
ATOM 756 O O . PHE A 1 91 ? 7.308 -3.483 -17.725 1.00 98.56 91 PHE A O 1
ATOM 763 N N . GLN A 1 92 ? 6.180 -3.821 -15.806 1.00 98.38 92 GLN A N 1
ATOM 764 C CA . GLN A 1 92 ? 6.040 -5.265 -15.991 1.00 98.38 92 GLN A CA 1
ATOM 765 C C . GLN A 1 92 ? 5.167 -5.603 -17.201 1.00 98.38 92 GLN A C 1
ATOM 767 O O . GLN A 1 92 ? 5.570 -6.437 -18.008 1.00 98.38 92 GLN A O 1
ATOM 772 N N . HIS A 1 93 ? 4.042 -4.914 -17.404 1.00 98.56 93 HIS A N 1
ATOM 773 C CA . HIS A 1 93 ? 3.241 -5.071 -18.623 1.00 98.56 93 HIS A CA 1
ATOM 774 C C . HIS A 1 93 ? 4.092 -4.888 -19.883 1.00 98.56 93 HIS A C 1
ATOM 776 O O . HIS A 1 93 ? 4.161 -5.786 -20.721 1.00 98.56 93 HIS A O 1
ATOM 782 N N . TRP A 1 94 ? 4.835 -3.782 -19.974 1.00 98.62 94 TRP A N 1
ATOM 783 C CA . TRP A 1 94 ? 5.732 -3.550 -21.104 1.00 98.62 94 TRP A CA 1
ATOM 784 C C . TRP A 1 94 ? 6.815 -4.631 -21.227 1.00 98.62 94 TRP A C 1
ATOM 786 O O . TRP A 1 94 ? 7.080 -5.089 -22.336 1.00 98.62 94 TRP A O 1
ATOM 796 N N . LEU A 1 95 ? 7.415 -5.058 -20.113 1.00 98.12 95 LEU A N 1
ATOM 797 C CA . LEU A 1 95 ? 8.458 -6.084 -20.081 1.00 98.12 95 LEU A CA 1
ATOM 798 C C . LEU A 1 95 ? 7.971 -7.389 -20.733 1.00 98.12 95 LEU A C 1
ATOM 800 O O . LEU A 1 95 ? 8.619 -7.917 -21.635 1.00 98.12 95 LEU A O 1
ATOM 804 N N . TYR A 1 96 ? 6.802 -7.878 -20.313 1.00 97.94 96 TYR A N 1
ATOM 805 C CA . TYR A 1 96 ? 6.243 -9.146 -20.787 1.00 97.94 96 TYR A CA 1
ATOM 806 C C . TYR A 1 96 ? 5.581 -9.044 -22.169 1.00 97.94 96 TYR A C 1
ATOM 808 O O . TYR A 1 96 ? 5.5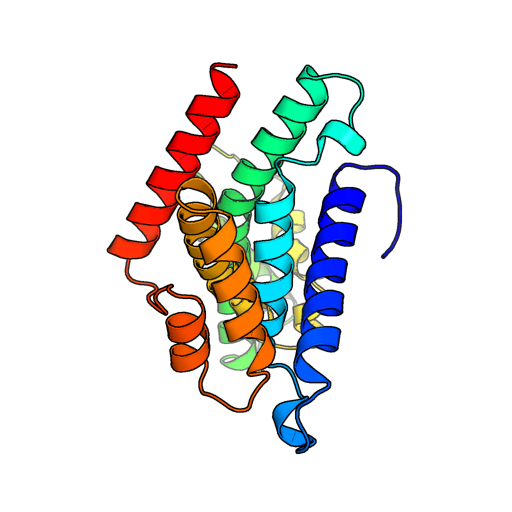63 -10.029 -22.908 1.00 97.94 96 TYR A O 1
ATOM 816 N N . GLU A 1 97 ? 5.094 -7.866 -22.561 1.00 98.31 97 GLU A N 1
ATOM 817 C CA . GLU A 1 97 ? 4.579 -7.607 -23.912 1.00 98.31 97 GLU A CA 1
ATOM 818 C C . GLU A 1 97 ? 5.698 -7.413 -24.953 1.00 98.31 97 GLU A C 1
ATOM 820 O O . GLU A 1 97 ? 5.455 -7.565 -26.151 1.00 98.31 97 GLU A O 1
ATOM 825 N N . ASN A 1 98 ? 6.934 -7.125 -24.520 1.00 98.00 98 ASN A N 1
ATOM 826 C CA . ASN A 1 98 ? 8.091 -6.872 -25.388 1.00 98.00 98 ASN A CA 1
ATOM 827 C C . ASN A 1 98 ? 9.263 -7.829 -25.080 1.00 98.00 98 ASN A C 1
ATOM 829 O O . ASN A 1 98 ? 10.364 -7.374 -24.776 1.00 98.00 98 ASN A O 1
ATOM 833 N N . PRO A 1 99 ? 9.102 -9.160 -25.215 1.00 97.12 99 PRO A N 1
ATOM 834 C CA . PRO A 1 99 ? 10.046 -10.155 -24.683 1.00 97.12 99 PRO A CA 1
ATOM 835 C C . PRO A 1 99 ? 11.441 -10.166 -25.338 1.00 97.12 99 PRO A C 1
ATOM 837 O O . PRO A 1 99 ? 12.313 -10.922 -24.921 1.00 97.12 99 PRO A O 1
ATOM 840 N N . SER A 1 100 ? 11.660 -9.379 -26.396 1.00 98.06 100 SER A N 1
ATOM 841 C CA . SER A 1 100 ? 12.950 -9.250 -27.095 1.00 98.06 100 SER A CA 1
ATOM 842 C C . SER A 1 100 ? 13.735 -7.992 -26.705 1.00 98.06 100 SER A C 1
ATOM 844 O O . SER A 1 100 ? 14.684 -7.640 -27.400 1.00 98.06 100 SER A O 1
ATOM 846 N N . HIS A 1 101 ? 13.340 -7.318 -25.621 1.00 98.19 101 HIS A N 1
ATOM 847 C CA . HIS A 1 101 ? 13.983 -6.095 -25.153 1.00 98.19 101 HIS A CA 1
ATOM 848 C C . HIS A 1 101 ? 15.448 -6.311 -24.715 1.00 98.19 101 HIS A C 1
ATOM 850 O O . HIS A 1 101 ? 15.837 -7.373 -24.211 1.00 98.19 101 HIS A O 1
ATOM 856 N N . THR A 1 102 ? 16.264 -5.265 -24.788 1.00 98.38 102 THR A N 1
ATOM 857 C CA . THR A 1 102 ? 17.626 -5.243 -24.237 1.00 98.38 102 THR A CA 1
ATOM 858 C C . THR A 1 102 ? 17.644 -4.865 -22.746 1.00 98.38 102 THR A C 1
ATOM 860 O O . THR A 1 102 ? 16.614 -4.729 -22.080 1.00 98.38 102 THR A O 1
ATOM 863 N N . SER A 1 103 ? 18.836 -4.784 -22.150 1.00 97.31 103 SER A N 1
ATOM 864 C CA . SER A 1 103 ? 19.025 -4.221 -20.803 1.00 97.31 103 SER A CA 1
ATOM 865 C C . SER A 1 103 ? 18.774 -2.709 -20.805 1.00 97.31 103 SER A C 1
ATOM 867 O O . SER A 1 103 ? 18.137 -2.163 -19.908 1.00 97.31 103 SER A O 1
ATOM 869 N N . GLU A 1 104 ? 19.246 -2.046 -21.852 1.00 98.00 104 GLU A N 1
ATOM 870 C CA . GLU A 1 104 ? 19.171 -0.607 -22.050 1.00 98.00 104 GLU A CA 1
ATOM 871 C C . GLU A 1 104 ? 17.717 -0.166 -22.228 1.00 98.00 104 GLU A C 1
ATOM 873 O O . GLU A 1 104 ? 17.263 0.729 -21.520 1.00 98.00 104 GLU A O 1
ATOM 878 N N . GLU A 1 105 ? 16.950 -0.874 -23.062 1.00 98.56 105 GLU A N 1
ATOM 879 C CA . GLU A 1 105 ? 15.533 -0.578 -23.307 1.00 98.56 105 GLU A CA 1
ATOM 880 C C . GLU A 1 105 ? 14.680 -0.711 -22.035 1.00 98.56 105 GLU A C 1
ATOM 882 O O . GLU A 1 105 ? 13.733 0.050 -21.843 1.00 98.56 105 GLU A O 1
ATOM 887 N N . ARG A 1 106 ? 15.034 -1.627 -21.119 1.00 98.56 106 ARG A N 1
ATOM 888 C CA . ARG A 1 106 ? 14.374 -1.740 -19.805 1.00 98.56 106 ARG A CA 1
ATOM 889 C C . ARG A 1 106 ? 14.575 -0.483 -18.964 1.00 98.56 106 ARG A C 1
ATOM 891 O O . ARG A 1 106 ? 13.610 0.072 -18.443 1.00 98.56 106 ARG A O 1
ATOM 898 N N . ASN A 1 107 ? 15.817 -0.018 -18.860 1.00 98.44 107 ASN A N 1
ATOM 899 C CA . ASN A 1 107 ? 16.149 1.187 -18.102 1.00 98.44 107 ASN A CA 1
ATOM 900 C C . ASN A 1 107 ? 15.511 2.438 -18.730 1.00 98.44 107 ASN A C 1
ATOM 902 O O . ASN A 1 107 ? 14.958 3.279 -18.021 1.00 98.44 107 ASN A O 1
ATOM 906 N N . GLU A 1 108 ? 15.533 2.541 -20.061 1.00 98.44 108 GLU A N 1
ATOM 907 C CA . GLU A 1 108 ? 14.876 3.620 -20.803 1.00 98.44 108 GLU A CA 1
ATOM 908 C C . GLU A 1 108 ? 13.366 3.630 -20.565 1.00 98.44 108 GLU A C 1
ATOM 910 O O . GLU A 1 108 ? 12.794 4.688 -20.279 1.00 98.44 108 GLU A O 1
ATOM 915 N N . LYS A 1 109 ? 12.719 2.458 -20.614 1.00 98.56 109 LYS A N 1
ATOM 916 C CA . LYS A 1 109 ? 11.288 2.344 -20.338 1.00 98.56 109 LYS A CA 1
ATOM 917 C C . LYS A 1 109 ? 10.956 2.767 -18.914 1.00 98.56 109 LYS A C 1
ATOM 919 O O . LYS A 1 109 ? 10.007 3.525 -18.712 1.00 98.56 109 LYS A O 1
ATOM 924 N N . TYR A 1 110 ? 11.717 2.292 -17.933 1.00 98.25 110 TYR A N 1
ATOM 925 C CA . TYR A 1 110 ? 11.461 2.624 -16.538 1.00 98.25 110 TYR A CA 1
ATOM 926 C C . TYR A 1 110 ? 11.639 4.127 -16.277 1.00 98.25 110 TYR A C 1
ATOM 928 O O . TYR A 1 110 ? 10.778 4.756 -15.662 1.00 98.25 110 TYR A O 1
ATOM 936 N 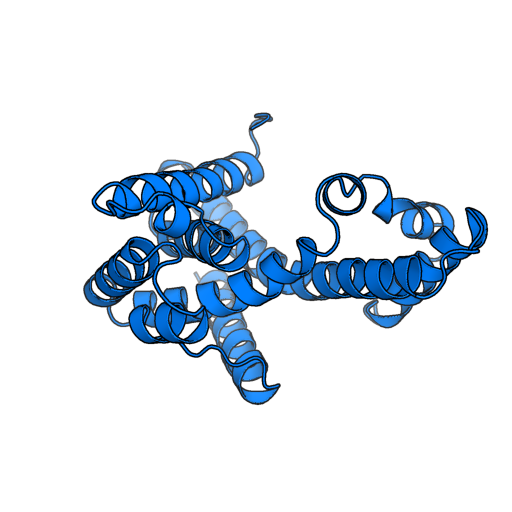N . LEU A 1 111 ? 12.685 4.747 -16.840 1.00 97.69 111 LEU A N 1
ATOM 937 C CA . LEU A 1 111 ? 12.880 6.199 -16.781 1.00 97.69 111 LEU A CA 1
ATOM 938 C C . LEU A 1 111 ? 11.737 6.971 -17.459 1.00 97.69 111 LEU A C 1
ATOM 940 O O . LEU A 1 111 ? 11.315 8.009 -16.951 1.00 97.69 111 LEU A O 1
ATOM 944 N N . GLN A 1 112 ? 11.230 6.485 -18.596 1.00 97.50 112 GLN A N 1
ATOM 945 C CA . GLN A 1 112 ? 10.079 7.083 -19.276 1.00 97.50 112 GLN A CA 1
ATOM 946 C C . GLN A 1 112 ? 8.843 7.099 -18.364 1.00 97.50 112 GLN A C 1
ATOM 948 O O . GLN A 1 112 ? 8.178 8.130 -18.263 1.00 97.50 112 GLN A O 1
ATOM 953 N N . LEU A 1 113 ? 8.545 5.978 -17.700 1.00 97.69 113 LEU A N 1
ATOM 954 C CA . LEU A 1 113 ? 7.411 5.863 -16.779 1.00 97.69 113 LEU A CA 1
ATOM 955 C C . LEU A 1 113 ? 7.589 6.769 -15.555 1.00 97.69 113 LEU A C 1
ATOM 957 O O . LEU A 1 113 ? 6.666 7.496 -15.199 1.00 97.69 113 LEU A O 1
ATOM 961 N N . GLN A 1 114 ? 8.790 6.812 -14.978 1.00 95.81 114 GLN A N 1
ATOM 962 C CA . GLN A 1 114 ? 9.115 7.728 -13.881 1.00 95.81 114 GLN A CA 1
ATOM 963 C C . GLN A 1 114 ? 8.863 9.190 -14.271 1.00 95.81 114 GLN A C 1
ATOM 965 O O . GLN A 1 114 ? 8.176 9.909 -13.552 1.00 95.81 114 GLN A O 1
ATOM 970 N N . LYS A 1 115 ? 9.330 9.618 -15.453 1.00 94.19 115 LYS A N 1
ATOM 971 C CA . LYS A 1 115 ? 9.088 10.973 -15.981 1.00 94.19 115 LYS A CA 1
ATOM 972 C C . LYS A 1 115 ? 7.609 11.265 -16.241 1.00 94.19 115 LYS A C 1
ATOM 974 O O . LYS A 1 115 ? 7.193 12.411 -16.117 1.00 94.19 115 LYS A O 1
ATOM 979 N N . HIS A 1 116 ? 6.819 10.258 -16.613 1.00 94.69 116 HIS A N 1
ATOM 980 C CA . HIS A 1 116 ? 5.387 10.425 -16.867 1.00 94.69 116 HIS A CA 1
ATOM 981 C C . HIS A 1 116 ? 4.604 10.772 -15.592 1.00 94.69 116 HIS A C 1
ATOM 983 O O . HIS A 1 116 ? 3.727 11.631 -15.629 1.00 94.69 116 HIS A O 1
ATOM 989 N N . TYR A 1 117 ? 4.949 10.133 -14.473 1.00 92.62 117 TYR A N 1
ATOM 990 C CA . TYR A 1 117 ? 4.311 10.342 -13.167 1.00 92.62 117 TYR A CA 1
ATOM 991 C C . TYR A 1 117 ? 5.015 11.390 -12.293 1.00 92.62 117 TYR A C 1
ATOM 993 O O . TYR A 1 117 ? 4.564 11.689 -11.187 1.00 92.62 117 TYR A O 1
ATOM 1001 N N . GLN A 1 118 ? 6.120 11.955 -12.775 1.00 88.00 118 GLN A N 1
ATOM 1002 C CA . GLN A 1 118 ? 6.914 12.934 -12.051 1.00 88.00 118 GLN A CA 1
ATOM 1003 C C . GLN A 1 118 ? 6.131 14.227 -11.798 1.00 88.00 118 GLN A C 1
ATOM 1005 O O . GLN A 1 118 ? 5.463 14.775 -12.675 1.00 88.00 118 GLN A O 1
ATOM 1010 N N . SER A 1 119 ? 6.287 14.769 -10.591 1.00 86.19 119 SER A N 1
ATOM 1011 C CA . SER A 1 119 ? 5.781 16.098 -10.258 1.00 86.19 119 SER A CA 1
ATOM 1012 C C . SER A 1 119 ? 6.524 17.193 -11.029 1.00 86.19 119 SER A C 1
ATOM 1014 O O . SER A 1 119 ? 7.752 17.185 -11.114 1.00 86.19 119 SER A O 1
ATOM 1016 N N . SER A 1 120 ? 5.791 18.195 -11.519 1.00 86.31 120 SER A N 1
ATOM 1017 C CA . SER A 1 120 ? 6.348 19.318 -12.287 1.00 86.31 120 SER A CA 1
ATOM 1018 C C . SER A 1 120 ? 7.306 20.218 -11.497 1.00 86.31 120 SER A C 1
ATOM 1020 O O . SER A 1 120 ? 7.996 21.036 -12.099 1.00 86.31 120 SER A O 1
ATOM 1022 N N . VAL A 1 121 ? 7.358 20.081 -10.167 1.00 90.06 121 VAL A N 1
ATOM 1023 C CA . VAL A 1 121 ? 8.238 20.874 -9.289 1.00 90.06 121 VAL A CA 1
ATOM 1024 C C . VAL A 1 121 ? 9.531 20.155 -8.896 1.00 90.06 121 VAL A C 1
ATOM 1026 O O . VAL A 1 121 ? 10.382 20.750 -8.240 1.00 90.06 121 VAL A O 1
ATOM 1029 N N . ILE A 1 122 ? 9.689 18.881 -9.266 1.00 88.19 122 ILE A N 1
ATOM 1030 C CA . ILE A 1 122 ? 10.900 18.107 -8.981 1.00 88.19 122 ILE A CA 1
ATOM 1031 C C . ILE A 1 122 ? 11.787 18.117 -10.224 1.00 88.19 122 ILE A C 1
ATOM 1033 O O . ILE A 1 122 ? 11.348 17.711 -11.295 1.00 88.19 122 ILE A O 1
ATOM 1037 N N . HIS A 1 123 ? 13.041 18.545 -10.079 1.00 88.62 123 HIS A N 1
ATOM 1038 C CA . HIS A 1 123 ? 14.050 18.501 -11.140 1.00 88.62 123 HIS A CA 1
ATOM 1039 C C . HIS A 1 123 ? 14.956 17.285 -10.939 1.00 88.62 123 HIS A C 1
ATOM 1041 O O . HIS A 1 123 ? 15.515 17.107 -9.859 1.00 88.62 123 HIS A O 1
ATOM 1047 N N . ILE A 1 124 ? 15.098 16.453 -11.972 1.00 90.38 124 ILE A N 1
ATOM 1048 C CA . ILE A 1 124 ? 15.873 15.198 -11.918 1.00 90.38 124 ILE A CA 1
ATOM 1049 C C . ILE A 1 124 ? 17.160 15.252 -12.748 1.00 90.38 124 ILE A C 1
ATOM 1051 O O . ILE A 1 124 ? 17.787 14.216 -12.970 1.00 90.38 124 ILE A O 1
ATOM 1055 N N . ASP A 1 125 ? 17.541 16.444 -13.210 1.00 92.81 125 ASP A N 1
ATOM 1056 C CA . ASP A 1 125 ? 18.714 16.644 -14.057 1.00 92.81 125 ASP A CA 1
ATOM 1057 C C . ASP A 1 125 ? 19.975 16.114 -13.353 1.00 92.81 125 ASP A C 1
ATOM 1059 O O . ASP A 1 125 ? 20.293 16.507 -12.227 1.00 92.81 125 ASP A O 1
ATOM 1063 N N . GLY A 1 126 ? 20.689 15.199 -14.011 1.00 96.00 126 GLY A N 1
ATOM 1064 C CA . GLY A 1 126 ? 21.890 14.550 -13.480 1.00 96.00 126 GLY A CA 1
ATOM 1065 C C . GLY A 1 126 ? 21.637 13.280 -12.656 1.00 96.00 126 GLY A C 1
ATOM 1066 O O . GLY A 1 126 ? 22.601 12.615 -12.270 1.00 96.00 126 GLY A O 1
ATOM 1067 N N . TYR A 1 127 ? 20.377 12.907 -12.410 1.00 95.69 127 TYR A N 1
ATOM 1068 C CA . TYR A 1 127 ? 19.992 11.697 -11.669 1.00 95.69 127 TYR A CA 1
ATOM 1069 C C . TYR A 1 127 ? 19.335 10.623 -12.544 1.00 95.69 127 TYR A C 1
ATOM 1071 O O . TYR A 1 127 ? 18.916 9.581 -12.036 1.00 95.69 127 TYR A O 1
ATOM 1079 N N . GLU A 1 128 ? 19.266 10.821 -13.859 1.00 95.56 128 GLU A N 1
ATOM 1080 C CA . GLU A 1 128 ? 18.527 9.956 -14.781 1.00 95.56 128 GLU A CA 1
ATOM 1081 C C . GLU A 1 128 ? 18.996 8.505 -14.718 1.00 95.56 128 GLU A C 1
ATOM 1083 O O . GLU A 1 128 ? 18.165 7.604 -14.709 1.00 95.56 128 GLU A O 1
ATOM 1088 N N . ASN A 1 129 ? 20.305 8.268 -14.604 1.00 95.81 129 ASN A N 1
ATOM 1089 C CA . ASN A 1 129 ? 20.855 6.913 -14.516 1.00 95.81 129 ASN A CA 1
ATOM 1090 C C . ASN A 1 129 ? 20.428 6.187 -13.229 1.00 95.81 129 ASN A C 1
ATOM 1092 O O . ASN A 1 129 ? 20.130 4.992 -13.266 1.00 95.81 129 ASN A O 1
ATOM 1096 N N . TRP A 1 130 ? 20.368 6.901 -12.101 1.00 96.19 130 TRP A N 1
ATOM 1097 C CA . TRP A 1 130 ? 19.894 6.347 -10.829 1.00 96.19 130 TRP A CA 1
ATOM 1098 C C . TRP A 1 130 ? 18.403 6.017 -10.892 1.00 96.19 130 TRP A C 1
ATOM 1100 O O . TRP A 1 130 ? 17.986 4.947 -10.462 1.00 96.19 130 TRP A O 1
ATOM 1110 N N . ILE A 1 131 ? 17.603 6.902 -11.489 1.00 95.88 131 ILE A N 1
ATOM 1111 C CA . ILE A 1 131 ? 16.160 6.691 -11.656 1.00 95.88 131 ILE A CA 1
ATOM 1112 C C . ILE A 1 131 ? 15.886 5.539 -12.628 1.00 95.88 131 ILE A C 1
ATOM 1114 O O . ILE A 1 131 ? 15.050 4.686 -12.352 1.00 95.88 131 ILE A O 1
ATOM 1118 N N . ALA A 1 132 ? 16.611 5.470 -13.744 1.00 97.50 132 ALA A N 1
ATOM 1119 C CA . ALA A 1 132 ? 16.444 4.433 -14.760 1.00 97.50 132 ALA A CA 1
ATOM 1120 C C . ALA A 1 132 ? 16.729 3.018 -14.230 1.00 97.50 132 ALA A C 1
ATOM 1122 O O . ALA A 1 132 ? 16.219 2.045 -14.774 1.00 97.50 132 ALA A O 1
ATOM 1123 N N . THR A 1 133 ? 17.527 2.901 -13.167 1.00 97.38 133 THR A N 1
ATOM 1124 C CA . THR A 1 133 ? 17.935 1.623 -12.566 1.00 97.38 133 THR A CA 1
ATOM 1125 C C . THR A 1 133 ? 17.242 1.326 -11.236 1.00 97.38 133 THR A C 1
ATOM 1127 O O . THR A 1 133 ? 17.447 0.252 -10.670 1.00 97.38 133 THR A O 1
ATOM 1130 N N . SER A 1 134 ? 16.374 2.216 -10.742 1.00 96.62 134 SER A N 1
ATOM 1131 C CA . SER A 1 134 ? 15.738 2.059 -9.426 1.00 96.62 134 SER A CA 1
ATOM 1132 C C . SER A 1 134 ? 14.642 0.988 -9.372 1.00 96.62 134 SER A C 1
ATOM 1134 O O . SER A 1 134 ? 14.102 0.726 -8.302 1.00 96.62 134 SER A O 1
ATOM 1136 N N . TRP A 1 135 ? 14.359 0.310 -10.487 1.00 97.00 135 TRP A N 1
ATOM 1137 C CA . TRP A 1 135 ? 13.534 -0.901 -10.520 1.00 97.00 135 TRP A CA 1
ATOM 1138 C C . TRP A 1 135 ? 14.286 -2.158 -10.061 1.00 97.00 135 TRP A C 1
ATOM 1140 O O . TRP A 1 135 ? 13.671 -3.089 -9.553 1.00 97.00 135 TRP A O 1
ATOM 1150 N N . LEU A 1 136 ? 15.617 -2.194 -10.200 1.00 97.00 136 LEU A N 1
ATOM 1151 C CA . LEU A 1 136 ? 16.448 -3.344 -9.825 1.00 97.00 136 LEU A CA 1
ATOM 1152 C C . LEU A 1 136 ? 16.300 -3.793 -8.357 1.00 97.00 136 LEU A C 1
ATOM 1154 O O . LEU A 1 136 ? 16.264 -5.001 -8.133 1.00 97.00 136 LEU A O 1
ATOM 1158 N N . PRO A 1 137 ? 16.214 -2.897 -7.350 1.00 95.88 137 PRO A N 1
ATOM 1159 C CA . PRO A 1 137 ? 16.002 -3.319 -5.965 1.00 95.88 137 PRO A CA 1
ATOM 1160 C C . PRO A 1 137 ? 14.568 -3.789 -5.665 1.00 95.88 137 PRO A C 1
ATOM 1162 O O . PRO A 1 137 ? 14.317 -4.274 -4.563 1.00 95.88 137 PRO A O 1
ATOM 1165 N N . VAL A 1 138 ? 13.618 -3.663 -6.600 1.00 95.88 138 VAL A N 1
ATOM 1166 C CA . VAL A 1 138 ? 12.229 -4.093 -6.395 1.00 95.88 138 VAL A CA 1
ATOM 1167 C C . VAL A 1 138 ? 12.130 -5.608 -6.596 1.00 95.88 138 VAL A C 1
ATOM 1169 O O . VAL A 1 138 ? 11.865 -6.097 -7.694 1.00 95.88 138 VAL A O 1
ATOM 1172 N N . LEU A 1 139 ? 12.335 -6.354 -5.507 1.00 95.31 139 LEU A N 1
ATOM 1173 C CA . LEU A 1 139 ? 12.381 -7.823 -5.483 1.00 95.31 139 LEU A CA 1
ATOM 1174 C C . LEU A 1 139 ? 11.187 -8.487 -6.189 1.00 95.31 139 LEU A C 1
ATOM 1176 O O . LEU A 1 139 ? 11.360 -9.448 -6.937 1.00 95.31 139 LEU A O 1
ATOM 1180 N N . HIS A 1 140 ? 9.988 -7.932 -6.003 1.00 95.06 140 HIS A N 1
ATOM 1181 C CA . HIS A 1 140 ? 8.740 -8.471 -6.545 1.00 95.06 140 HIS A CA 1
ATOM 1182 C C . HIS A 1 140 ? 8.740 -8.615 -8.072 1.00 95.06 140 HIS A C 1
ATOM 1184 O O . HIS A 1 140 ? 8.138 -9.553 -8.580 1.00 95.06 140 HIS A O 1
ATOM 1190 N N . ILE A 1 141 ? 9.462 -7.759 -8.809 1.00 96.62 141 ILE A N 1
ATOM 1191 C CA . ILE A 1 141 ? 9.577 -7.870 -10.275 1.00 96.62 141 ILE A CA 1
ATOM 1192 C C . ILE A 1 141 ? 10.216 -9.211 -10.679 1.00 96.62 141 ILE A C 1
ATOM 1194 O O . ILE A 1 141 ? 9.899 -9.764 -11.732 1.00 96.62 141 ILE A O 1
ATOM 1198 N N . PHE A 1 142 ? 11.117 -9.735 -9.846 1.00 96.62 142 PHE A N 1
ATOM 1199 C CA . PHE A 1 142 ? 11.879 -10.951 -10.120 1.00 96.62 142 PHE A CA 1
ATOM 1200 C C . PHE A 1 142 ? 11.248 -12.203 -9.507 1.00 96.62 142 PHE A C 1
ATOM 1202 O O . PHE A 1 142 ? 11.319 -13.269 -10.115 1.00 96.62 142 PHE A O 1
ATOM 1209 N N . GLU A 1 143 ? 10.658 -12.093 -8.315 1.00 95.50 143 GLU A N 1
ATOM 1210 C CA . GLU A 1 143 ? 10.164 -13.258 -7.566 1.00 95.50 143 GLU A CA 1
ATOM 1211 C C . GLU A 1 143 ? 8.675 -13.545 -7.781 1.00 95.50 143 GLU A C 1
ATOM 1213 O O . GLU A 1 143 ? 8.273 -14.708 -7.818 1.00 95.50 143 GLU A O 1
ATOM 1218 N N . VAL A 1 144 ? 7.854 -12.503 -7.936 1.00 94.19 144 VAL A N 1
ATOM 1219 C CA . VAL A 1 144 ? 6.388 -12.613 -8.013 1.00 94.19 144 VAL A CA 1
ATOM 1220 C C . VAL A 1 144 ? 5.841 -11.579 -9.007 1.00 94.19 144 VAL A C 1
ATOM 1222 O O . VAL A 1 144 ? 5.307 -10.540 -8.612 1.00 94.19 144 VAL A O 1
ATOM 1225 N N . PRO A 1 145 ? 5.996 -11.830 -10.322 1.00 95.00 145 PRO A N 1
ATOM 1226 C CA . PRO A 1 145 ? 5.589 -10.878 -11.345 1.00 95.00 145 PRO A CA 1
ATOM 1227 C C . PRO A 1 145 ? 4.117 -10.475 -11.234 1.00 95.00 145 PRO A C 1
ATOM 1229 O O . PRO A 1 145 ? 3.271 -11.298 -10.892 1.00 95.00 145 PRO A O 1
ATOM 1232 N N . PHE A 1 146 ? 3.819 -9.214 -11.551 1.00 95.06 146 PHE A N 1
ATOM 1233 C CA . PHE A 1 146 ? 2.488 -8.587 -11.464 1.00 95.06 146 PHE A CA 1
ATOM 1234 C C . PHE A 1 146 ? 1.859 -8.496 -10.063 1.00 95.06 146 PHE A C 1
ATOM 1236 O O . PHE A 1 146 ? 0.786 -7.930 -9.927 1.00 95.06 146 PHE A O 1
ATOM 1243 N N . TYR A 1 147 ? 2.536 -8.936 -8.999 1.00 93.88 147 TYR A N 1
ATOM 1244 C CA . TYR A 1 147 ? 2.043 -8.783 -7.622 1.00 93.88 147 TYR A CA 1
ATOM 1245 C C . TYR A 1 147 ? 1.952 -7.321 -7.158 1.00 93.88 147 TYR A C 1
ATOM 1247 O O . TYR A 1 147 ? 1.162 -6.971 -6.292 1.00 93.88 147 TYR A O 1
ATOM 1255 N N . TYR A 1 148 ? 2.773 -6.437 -7.727 1.00 93.62 148 TYR A N 1
ATOM 1256 C CA . TYR A 1 148 ? 2.959 -5.096 -7.173 1.00 93.62 148 TYR A CA 1
ATOM 1257 C C . TYR A 1 148 ? 1.713 -4.193 -7.283 1.00 93.62 148 TYR A C 1
ATOM 1259 O O . TYR A 1 148 ? 1.576 -3.248 -6.509 1.00 93.62 148 TYR A O 1
ATOM 1267 N N . ILE A 1 149 ? 0.802 -4.477 -8.224 1.00 94.31 149 ILE A N 1
ATOM 1268 C CA . ILE A 1 149 ? -0.464 -3.741 -8.360 1.00 94.31 149 ILE A CA 1
ATOM 1269 C C . ILE A 1 149 ? -1.427 -4.025 -7.205 1.00 94.31 149 ILE A C 1
ATOM 1271 O O . ILE A 1 149 ? -2.208 -3.148 -6.843 1.00 94.31 149 ILE A O 1
ATOM 1275 N N . GLU A 1 150 ? -1.319 -5.204 -6.589 1.00 93.56 150 GLU A N 1
ATOM 1276 C CA . GLU A 1 150 ? -2.172 -5.626 -5.475 1.00 93.56 150 GLU A CA 1
ATOM 1277 C C . GLU A 1 150 ? -1.986 -4.674 -4.277 1.00 93.56 150 GLU A C 1
ATOM 1279 O O . GLU A 1 150 ? -2.941 -4.296 -3.611 1.00 93.56 150 GLU A O 1
ATOM 1284 N N . TYR A 1 151 ? -0.778 -4.125 -4.075 1.00 95.06 151 TYR A N 1
ATOM 1285 C CA . TYR A 1 151 ? -0.560 -3.067 -3.081 1.00 95.06 151 TYR A CA 1
ATOM 1286 C C . TYR A 1 151 ? -1.450 -1.833 -3.324 1.00 95.06 151 TYR A C 1
ATOM 1288 O O . TYR A 1 151 ? -1.958 -1.245 -2.373 1.00 95.06 151 TYR A O 1
ATOM 1296 N N . ALA A 1 152 ? -1.667 -1.417 -4.577 1.00 95.25 152 ALA A N 1
ATOM 1297 C CA . ALA A 1 152 ? -2.472 -0.228 -4.874 1.00 95.25 152 ALA A CA 1
ATOM 1298 C C . ALA A 1 152 ? -3.962 -0.483 -4.634 1.00 95.25 152 ALA A C 1
ATOM 1300 O O . ALA A 1 152 ? -4.661 0.359 -4.065 1.00 95.25 152 ALA A O 1
ATOM 1301 N N . ILE A 1 153 ? -4.439 -1.647 -5.067 1.00 95.38 153 ILE A N 1
ATOM 1302 C CA . ILE A 1 153 ? -5.829 -2.074 -4.914 1.00 95.38 153 ILE A CA 1
ATOM 1303 C C . ILE A 1 153 ? -6.132 -2.235 -3.410 1.00 95.38 153 ILE A C 1
ATOM 1305 O O . ILE A 1 153 ? -7.066 -1.601 -2.899 1.00 95.38 153 ILE A O 1
ATOM 1309 N N . ALA A 1 154 ? -5.249 -2.916 -2.673 1.00 96.19 154 ALA A N 1
ATOM 1310 C CA . ALA A 1 154 ? -5.342 -3.096 -1.232 1.00 96.19 154 ALA A CA 1
ATOM 1311 C C . ALA A 1 154 ? -5.254 -1.776 -0.461 1.00 96.19 154 ALA A C 1
ATOM 1313 O O . ALA A 1 154 ? -6.033 -1.568 0.469 1.00 96.19 154 ALA A O 1
ATOM 1314 N N . GLN A 1 155 ? -4.378 -0.844 -0.856 1.00 97.50 155 GLN A N 1
ATOM 1315 C CA . GLN A 1 155 ? -4.235 0.455 -0.190 1.00 97.50 155 GLN A CA 1
ATOM 1316 C C . GLN A 1 155 ? -5.522 1.280 -0.286 1.00 97.50 155 GLN A C 1
ATOM 1318 O O . GLN A 1 155 ? -5.927 1.916 0.694 1.00 97.50 155 GLN A O 1
ATOM 1323 N N . LEU A 1 156 ? -6.196 1.253 -1.441 1.00 97.31 156 LEU A N 1
ATOM 1324 C CA . LEU A 1 156 ? -7.492 1.911 -1.633 1.00 97.31 156 LEU A CA 1
ATOM 1325 C C . LEU A 1 156 ? -8.597 1.226 -0.816 1.00 97.31 156 LEU A C 1
ATOM 1327 O O . LEU A 1 156 ? -9.437 1.909 -0.222 1.00 97.31 156 LEU A O 1
ATOM 1331 N N . GLY A 1 157 ? -8.589 -0.106 -0.730 1.00 97.81 157 GLY A N 1
ATOM 1332 C CA . GLY A 1 157 ? -9.471 -0.855 0.167 1.00 97.81 157 GLY A CA 1
ATOM 1333 C C . GLY A 1 157 ? -9.236 -0.513 1.645 1.00 97.81 157 GLY A C 1
ATOM 1334 O O . GLY A 1 157 ? -10.180 -0.223 2.382 1.00 97.81 157 GLY A O 1
ATOM 1335 N N . ALA A 1 158 ? -7.977 -0.443 2.067 1.00 98.25 158 ALA A N 1
ATOM 1336 C CA . ALA A 1 158 ? -7.572 -0.132 3.431 1.00 98.25 158 ALA A CA 1
ATOM 1337 C C . ALA A 1 158 ? -7.960 1.299 3.840 1.00 98.25 158 ALA A C 1
ATOM 1339 O O . ALA A 1 158 ? -8.413 1.521 4.963 1.00 98.25 158 ALA A O 1
ATOM 1340 N N . LEU A 1 159 ? -7.883 2.271 2.924 1.00 98.44 159 LEU A N 1
ATOM 1341 C CA . LEU A 1 159 ? -8.388 3.628 3.165 1.00 98.44 159 LEU A CA 1
ATOM 1342 C C . LEU A 1 159 ? -9.910 3.657 3.374 1.00 98.44 159 LEU A C 1
ATOM 1344 O O . LEU A 1 159 ? -10.387 4.388 4.246 1.00 98.44 159 LEU A O 1
ATOM 1348 N N . GLN A 1 160 ? -10.678 2.844 2.638 1.00 98.56 160 GLN A N 1
ATOM 1349 C CA . GLN A 1 160 ? -12.121 2.694 2.878 1.00 98.56 160 GLN A CA 1
ATOM 1350 C C . GLN A 1 160 ? -12.398 2.076 4.257 1.00 98.56 160 GLN A C 1
ATOM 1352 O O . GLN A 1 160 ? -13.259 2.569 4.991 1.00 98.56 160 GLN A O 1
ATOM 1357 N N . MET A 1 161 ? -11.632 1.051 4.647 1.00 98.62 161 MET A N 1
ATOM 1358 C CA . MET A 1 161 ? -11.715 0.452 5.983 1.00 98.62 161 MET A CA 1
ATOM 1359 C C . MET A 1 161 ? -11.400 1.472 7.074 1.00 98.62 161 MET A C 1
ATOM 1361 O O . MET A 1 161 ? -12.120 1.568 8.067 1.00 98.62 161 MET A O 1
ATOM 1365 N N . TYR A 1 162 ? -10.346 2.269 6.895 1.00 98.50 162 TYR A N 1
ATOM 1366 C CA . TYR A 1 162 ? -9.962 3.298 7.854 1.00 98.50 162 TYR A CA 1
ATOM 1367 C C . TYR A 1 162 ? -11.025 4.389 7.976 1.00 98.50 162 TYR A C 1
ATOM 1369 O O . TYR A 1 162 ? -11.371 4.775 9.092 1.00 98.50 162 TYR A O 1
ATOM 1377 N N . LYS A 1 163 ? -11.628 4.822 6.863 1.00 98.12 163 LYS A N 1
ATOM 1378 C CA . LYS A 1 163 ? -12.770 5.744 6.883 1.00 98.12 163 LYS A CA 1
ATOM 1379 C C . LYS A 1 163 ? -13.927 5.190 7.721 1.00 98.12 163 LYS A C 1
ATOM 1381 O O . LYS A 1 163 ? -14.419 5.885 8.605 1.00 98.12 163 LYS A O 1
ATOM 1386 N N . GLN A 1 164 ? -14.299 3.926 7.517 1.00 97.69 164 GLN A N 1
ATOM 1387 C CA . GLN A 1 164 ? -15.309 3.247 8.336 1.00 97.69 164 GLN A CA 1
ATOM 1388 C C . GLN A 1 164 ? -14.903 3.175 9.817 1.00 97.69 164 GLN A C 1
ATOM 1390 O O . GLN A 1 164 ? -15.727 3.406 10.700 1.00 97.69 164 GLN A O 1
ATOM 1395 N N . TYR A 1 165 ? -13.633 2.888 10.106 1.00 98.38 165 TYR A N 1
ATOM 1396 C CA . TYR A 1 165 ? -13.107 2.808 11.469 1.00 98.38 165 TYR A CA 1
ATOM 1397 C C . TYR A 1 165 ? -13.142 4.147 12.206 1.00 98.38 165 TYR A C 1
ATOM 1399 O O . TYR A 1 165 ? -13.369 4.170 13.412 1.00 98.38 165 TYR A O 1
ATOM 1407 N N . LYS A 1 166 ? -12.969 5.268 11.500 1.00 97.31 166 LYS A N 1
ATOM 1408 C CA . LYS A 1 166 ? -13.094 6.611 12.082 1.00 97.31 166 LYS A CA 1
ATOM 1409 C C . LYS A 1 166 ? -14.520 6.952 12.508 1.00 97.31 166 LYS A C 1
ATOM 1411 O O . LYS A 1 166 ? -14.684 7.753 13.426 1.00 97.31 166 LYS A O 1
ATOM 1416 N N . GLU A 1 167 ? -15.519 6.358 11.864 1.00 96.31 167 GLU A N 1
ATOM 1417 C CA . GLU A 1 167 ? -16.935 6.572 12.169 1.00 96.31 167 GLU A CA 1
ATOM 1418 C C . GLU A 1 167 ? -17.435 5.582 13.230 1.00 96.31 167 GLU A C 1
ATOM 1420 O O . GLU A 1 167 ? -17.961 5.993 14.261 1.00 96.31 167 GLU A O 1
ATOM 1425 N N . GLU A 1 168 ? -17.219 4.281 13.014 1.00 97.44 168 GLU A N 1
ATOM 1426 C CA . GLU A 1 168 ? -17.738 3.198 13.857 1.00 97.44 168 GLU A CA 1
ATOM 1427 C C . GLU A 1 168 ? -16.668 2.105 14.086 1.00 97.44 168 GLU A C 1
ATOM 1429 O O . GLU A 1 168 ? -16.725 1.026 13.482 1.00 97.44 168 GLU A O 1
ATOM 1434 N N . PRO A 1 169 ? -15.690 2.326 14.995 1.00 97.31 169 PRO A N 1
ATOM 1435 C CA . PRO A 1 169 ? -14.523 1.451 15.165 1.00 97.31 169 PRO A CA 1
ATOM 1436 C C . PRO A 1 169 ? -14.860 -0.025 15.405 1.00 97.31 169 PRO A C 1
ATOM 1438 O O . PRO A 1 169 ? -14.209 -0.925 14.875 1.00 97.31 169 PRO A O 1
ATOM 1441 N N . LYS A 1 170 ? -15.897 -0.292 16.211 1.00 97.94 170 LYS A N 1
ATOM 1442 C CA . LYS A 1 170 ? -16.319 -1.663 16.533 1.00 97.94 170 LYS A CA 1
ATOM 1443 C C . LYS A 1 170 ? -16.862 -2.378 15.303 1.00 97.94 170 LYS A C 1
ATOM 1445 O O . LYS A 1 170 ? -16.479 -3.514 15.056 1.00 97.94 170 LYS A O 1
ATOM 1450 N N . GLN A 1 171 ? -17.725 -1.714 14.534 1.00 98.38 171 GLN A N 1
ATOM 1451 C CA . GLN A 1 171 ? -18.288 -2.301 13.324 1.00 98.38 171 GLN A CA 1
ATOM 1452 C C . GLN A 1 171 ? -17.202 -2.520 12.268 1.00 98.38 171 GLN A C 1
ATOM 1454 O O . GLN A 1 171 ? -17.191 -3.566 11.626 1.00 98.38 171 GLN A O 1
ATOM 1459 N N . ALA A 1 172 ? -16.258 -1.585 12.142 1.00 98.31 172 ALA A N 1
ATOM 1460 C CA . ALA A 1 172 ? -15.142 -1.709 11.213 1.00 98.31 172 ALA A CA 1
ATOM 1461 C C . ALA A 1 172 ? -14.252 -2.921 11.508 1.00 98.31 172 ALA A C 1
ATOM 1463 O O . ALA A 1 172 ? -13.899 -3.675 10.605 1.00 98.31 172 ALA A O 1
ATOM 1464 N N . LEU A 1 173 ? -13.942 -3.161 12.786 1.00 98.19 173 LEU A N 1
ATOM 1465 C CA . LEU A 1 173 ? -13.182 -4.339 13.207 1.00 98.19 173 LEU A CA 1
ATOM 1466 C C . LEU A 1 173 ? -13.939 -5.648 12.954 1.00 98.19 173 LEU A C 1
ATOM 1468 O O . LEU A 1 173 ? -13.324 -6.645 12.578 1.00 98.19 173 LEU A O 1
ATOM 1472 N N . GLU A 1 174 ? -15.257 -5.668 13.151 1.00 98.50 174 GLU A N 1
ATOM 1473 C CA . GLU A 1 174 ? -16.062 -6.859 12.862 1.00 98.50 174 GLU A CA 1
ATOM 1474 C C . GLU A 1 174 ? -16.168 -7.122 11.355 1.00 98.50 174 GLU A C 1
ATOM 1476 O O . GLU A 1 174 ? -16.029 -8.267 10.926 1.00 98.50 174 GLU A O 1
ATOM 1481 N N . ASN A 1 175 ? -16.312 -6.076 10.539 1.00 98.62 175 ASN A N 1
ATOM 1482 C CA . ASN A 1 175 ? -16.277 -6.182 9.081 1.00 98.62 175 ASN A CA 1
ATOM 1483 C C . ASN A 1 175 ? -14.916 -6.676 8.576 1.00 98.62 175 ASN A C 1
ATOM 1485 O O . ASN A 1 175 ? -14.865 -7.603 7.771 1.00 98.62 175 ASN A O 1
ATOM 1489 N N . TYR A 1 176 ? -13.822 -6.120 9.107 1.00 98.44 176 TYR A N 1
ATOM 1490 C CA . TYR A 1 176 ? -12.454 -6.559 8.830 1.00 98.44 176 TYR A CA 1
ATOM 1491 C C . TYR A 1 176 ? -12.293 -8.059 9.097 1.00 98.44 176 TYR A C 1
ATOM 1493 O O . TYR A 1 176 ? -11.950 -8.824 8.198 1.00 98.44 176 TYR A O 1
ATOM 1501 N N . LYS A 1 177 ? -12.628 -8.518 10.311 1.00 98.25 177 LYS A N 1
ATOM 1502 C CA . LYS A 1 177 ? -12.526 -9.943 10.667 1.00 98.25 177 LYS A CA 1
ATOM 1503 C C . LYS A 1 177 ? -13.406 -10.820 9.785 1.00 98.25 177 LYS A C 1
ATOM 1505 O O . LYS A 1 177 ? -12.980 -11.902 9.391 1.00 98.25 177 LYS A O 1
ATOM 1510 N N . LYS A 1 178 ? -14.628 -10.369 9.490 1.00 98.00 178 LYS A N 1
ATOM 1511 C CA . LYS A 1 178 ? -15.567 -11.102 8.642 1.00 98.00 178 LYS A CA 1
ATOM 1512 C C . LYS A 1 178 ? -14.987 -11.303 7.247 1.00 98.00 178 LYS A C 1
ATOM 1514 O O . LYS A 1 178 ? -14.970 -12.440 6.789 1.00 98.00 178 LYS A O 1
ATOM 1519 N N . ALA A 1 179 ? -14.488 -10.246 6.612 1.00 97.56 179 ALA A N 1
ATOM 1520 C CA . ALA A 1 179 ? -13.880 -10.321 5.288 1.00 97.56 179 ALA A CA 1
ATOM 1521 C C . ALA A 1 179 ? -12.681 -11.277 5.266 1.00 97.56 179 ALA A C 1
ATOM 1523 O O . ALA A 1 179 ? -12.654 -12.201 4.459 1.00 97.56 179 ALA A O 1
ATOM 1524 N N . LEU A 1 180 ? -11.750 -11.133 6.215 1.00 96.88 180 LEU A N 1
ATOM 1525 C CA . LEU A 1 180 ? -10.564 -11.991 6.289 1.00 96.88 180 LEU A CA 1
ATOM 1526 C C . LEU A 1 180 ? -10.891 -13.454 6.605 1.00 96.88 180 LEU A C 1
ATOM 1528 O O . LEU A 1 180 ? -10.218 -14.359 6.127 1.00 96.88 180 LEU A O 1
ATOM 1532 N N . SER A 1 181 ? -11.953 -13.723 7.369 1.00 96.25 181 SER A N 1
ATOM 1533 C CA . SER A 1 181 ? -12.367 -15.100 7.677 1.00 96.25 181 SER A CA 1
ATOM 1534 C C . SER A 1 181 ? -12.825 -15.897 6.448 1.00 96.25 181 SER A C 1
ATOM 1536 O O . SER A 1 181 ? -12.928 -17.122 6.515 1.00 96.25 181 SER A O 1
ATOM 1538 N N . LEU A 1 182 ? -13.094 -15.219 5.325 1.00 95.12 182 LEU A N 1
ATOM 1539 C CA . LEU A 1 182 ? -13.495 -15.862 4.077 1.00 95.12 182 LEU A CA 1
ATOM 1540 C C . LEU A 1 182 ? -12.320 -16.548 3.370 1.00 95.12 182 LEU A C 1
ATOM 1542 O O . LEU A 1 182 ? -12.574 -17.454 2.572 1.00 95.12 182 LEU A O 1
ATOM 1546 N N . GLY A 1 183 ? -11.069 -16.158 3.644 1.00 91.44 183 GLY A N 1
ATOM 1547 C CA . GLY A 1 183 ? -9.904 -16.635 2.893 1.00 91.44 183 GLY A CA 1
ATOM 1548 C C . GLY A 1 183 ? -10.130 -16.488 1.384 1.00 91.44 183 GLY A C 1
ATOM 1549 O O . GLY A 1 183 ? -10.548 -15.434 0.913 1.00 91.44 183 GLY A O 1
ATOM 1550 N N . SER A 1 184 ? -9.949 -17.569 0.629 1.00 91.81 184 SER A N 1
ATOM 1551 C CA . SER A 1 184 ? -10.269 -17.649 -0.812 1.00 91.81 184 SER A CA 1
ATOM 1552 C C . SER A 1 184 ? -11.562 -18.414 -1.119 1.00 91.81 184 SER A C 1
ATOM 1554 O O . SER A 1 184 ? -11.769 -18.905 -2.229 1.00 91.81 184 SER A O 1
ATOM 1556 N N . SER A 1 185 ? -12.468 -18.533 -0.145 1.00 92.88 185 SER A N 1
ATOM 1557 C CA . SER A 1 185 ? -13.768 -19.186 -0.357 1.00 92.88 185 SER A CA 1
ATOM 1558 C C . SER A 1 185 ? -14.774 -18.342 -1.143 1.00 92.88 185 SER A C 1
ATOM 1560 O O . SER A 1 185 ? -15.820 -18.863 -1.534 1.00 92.88 185 SER A O 1
ATOM 1562 N N . GLN A 1 186 ? -14.485 -17.058 -1.351 1.00 94.25 186 GLN A N 1
ATOM 1563 C CA . GLN A 1 186 ? -15.331 -16.087 -2.041 1.00 94.25 186 GLN A CA 1
ATOM 1564 C C . GLN A 1 186 ? -14.498 -15.292 -3.053 1.00 94.25 186 GLN A C 1
ATOM 1566 O O . GLN A 1 186 ? -13.271 -15.235 -2.961 1.00 94.25 186 GLN A O 1
ATOM 1571 N N . SER A 1 187 ? -15.166 -14.673 -4.022 1.00 93.75 187 SER A N 1
ATOM 1572 C CA . SER A 1 187 ? -14.522 -13.738 -4.944 1.00 93.75 187 SER A CA 1
ATOM 1573 C C . SER A 1 187 ? -14.058 -12.473 -4.220 1.00 93.75 187 SER A C 1
ATOM 1575 O O . SER A 1 187 ? -14.610 -12.089 -3.190 1.00 93.75 187 SER A O 1
ATOM 1577 N N . ILE A 1 188 ? -13.086 -11.767 -4.799 1.00 92.38 188 ILE A N 1
ATOM 1578 C CA . ILE A 1 188 ? -12.557 -10.537 -4.194 1.00 92.38 188 ILE A CA 1
ATOM 1579 C C . ILE A 1 188 ? -13.642 -9.481 -3.948 1.00 92.38 188 ILE A C 1
ATOM 1581 O O . ILE A 1 188 ? -13.655 -8.816 -2.916 1.00 92.38 188 ILE A O 1
ATOM 1585 N N . LYS A 1 189 ? -14.616 -9.386 -4.858 1.00 94.25 189 LYS A N 1
ATOM 1586 C CA . LYS A 1 189 ? -15.743 -8.469 -4.713 1.00 94.25 189 LYS A CA 1
ATOM 1587 C C . LYS A 1 189 ? -16.598 -8.819 -3.493 1.00 94.25 189 LYS A C 1
ATOM 1589 O O . LYS A 1 189 ? -16.956 -7.931 -2.732 1.00 94.25 189 LYS A O 1
ATOM 1594 N N . GLU A 1 190 ? -16.877 -10.102 -3.282 1.00 96.69 190 GLU A N 1
ATOM 1595 C CA . GLU A 1 190 ? -17.634 -10.579 -2.118 1.00 96.69 190 GLU A CA 1
ATOM 1596 C C . GLU A 1 190 ? -16.861 -10.373 -0.807 1.00 96.69 190 GLU A C 1
ATOM 1598 O O . GLU A 1 190 ? -17.469 -10.075 0.221 1.00 96.69 190 GLU A O 1
ATOM 1603 N N . VAL A 1 191 ? -15.527 -10.476 -0.837 1.00 96.56 191 VAL A N 1
ATOM 1604 C CA . VAL A 1 191 ? -14.668 -10.146 0.311 1.00 96.56 191 VAL A CA 1
ATOM 1605 C C . VAL A 1 191 ? -14.760 -8.655 0.655 1.00 96.56 191 VAL A C 1
ATOM 1607 O O . VAL A 1 191 ? -14.974 -8.311 1.818 1.00 96.56 191 VAL A O 1
ATOM 1610 N N . TYR A 1 192 ? -14.671 -7.771 -0.342 1.00 97.38 192 TYR A N 1
ATOM 1611 C CA . TYR A 1 192 ? -14.828 -6.323 -0.155 1.00 97.38 192 TYR A CA 1
ATOM 1612 C C . TYR A 1 192 ? -16.239 -5.962 0.345 1.00 97.38 192 TYR A C 1
ATOM 1614 O O . TYR A 1 192 ? -16.381 -5.221 1.320 1.00 97.38 192 TYR A O 1
ATOM 1622 N N . ASP A 1 193 ? -17.282 -6.565 -0.233 1.00 97.88 193 ASP A N 1
ATOM 1623 C CA . ASP A 1 193 ? -18.666 -6.388 0.221 1.00 97.88 193 ASP A CA 1
ATOM 1624 C C . ASP A 1 193 ? -18.833 -6.845 1.688 1.00 97.88 193 ASP A C 1
ATOM 1626 O O . ASP A 1 193 ? -19.514 -6.190 2.482 1.00 97.88 193 ASP A O 1
ATOM 1630 N N . ALA A 1 194 ? -18.176 -7.940 2.094 1.00 98.06 194 ALA A N 1
ATOM 1631 C CA . ALA A 1 194 ? -18.179 -8.419 3.478 1.00 98.06 194 ALA A CA 1
ATOM 1632 C C . ALA A 1 194 ? -17.433 -7.486 4.448 1.00 98.06 194 ALA A C 1
ATOM 1634 O O . ALA A 1 194 ? -17.836 -7.392 5.611 1.00 98.06 194 ALA A O 1
ATOM 1635 N N . ALA A 1 195 ? -16.404 -6.787 3.966 1.00 98.06 195 ALA A N 1
ATOM 1636 C CA . ALA A 1 195 ? -15.709 -5.709 4.668 1.00 98.06 195 ALA A CA 1
ATOM 1637 C C . ALA A 1 195 ? -16.534 -4.403 4.720 1.00 98.06 195 ALA A C 1
ATOM 1639 O O . ALA A 1 195 ? -16.186 -3.464 5.434 1.00 98.06 195 ALA A O 1
ATOM 1640 N N . GLY A 1 196 ? -17.666 -4.333 4.012 1.00 97.88 196 GLY A N 1
ATOM 1641 C CA . GLY A 1 196 ? -18.486 -3.125 3.937 1.00 97.88 196 GLY A CA 1
ATOM 1642 C C . GLY A 1 196 ? -17.810 -1.998 3.151 1.00 97.88 196 GLY A C 1
ATOM 1643 O O . GLY A 1 196 ? -18.088 -0.829 3.416 1.00 97.88 196 GLY A O 1
ATOM 1644 N N . ILE A 1 197 ? -16.927 -2.351 2.215 1.00 97.88 197 ILE A N 1
ATOM 1645 C CA . ILE A 1 197 ? -16.214 -1.443 1.311 1.00 97.88 197 ILE A CA 1
ATOM 1646 C C . ILE A 1 197 ? -16.523 -1.811 -0.144 1.00 97.88 197 ILE A C 1
ATOM 1648 O O . ILE A 1 197 ? -17.094 -2.863 -0.424 1.00 97.88 197 ILE A O 1
ATOM 1652 N N . ARG A 1 198 ? -16.172 -0.940 -1.093 1.00 96.38 198 ARG A N 1
ATOM 1653 C CA . ARG A 1 198 ? -16.451 -1.147 -2.519 1.00 96.38 198 ARG A CA 1
ATOM 1654 C C . ARG A 1 198 ? -15.186 -1.567 -3.254 1.00 96.38 198 ARG A C 1
ATOM 1656 O O . ARG A 1 198 ? -14.155 -0.906 -3.143 1.00 96.38 198 ARG A O 1
ATOM 1663 N N . PHE A 1 199 ? -15.288 -2.622 -4.060 1.00 96.00 199 PHE A N 1
ATOM 1664 C CA . PHE A 1 199 ? -14.276 -2.957 -5.064 1.00 96.00 199 PHE A CA 1
ATOM 1665 C C . PHE A 1 199 ? -14.464 -2.045 -6.292 1.00 96.00 199 PHE A C 1
ATOM 1667 O O . PHE A 1 199 ? -15.043 -2.449 -7.301 1.00 96.00 199 PHE A O 1
ATOM 1674 N N . ASP A 1 200 ? -14.082 -0.774 -6.146 1.00 94.88 200 ASP A N 1
ATOM 1675 C CA . ASP A 1 200 ? -14.244 0.279 -7.153 1.00 94.88 200 ASP A CA 1
ATOM 1676 C C . ASP A 1 200 ? -12.996 1.172 -7.232 1.00 94.88 200 ASP A C 1
ATOM 1678 O O . ASP A 1 200 ? -12.602 1.798 -6.250 1.00 94.88 200 ASP A O 1
ATOM 1682 N N . PHE A 1 201 ? -12.421 1.264 -8.432 1.00 94.19 201 PHE A N 1
ATOM 1683 C CA . PHE A 1 201 ? -11.231 2.070 -8.744 1.00 94.19 201 PHE A CA 1
ATOM 1684 C C . PHE A 1 201 ? -11.562 3.237 -9.676 1.00 94.19 201 PHE A C 1
ATOM 1686 O O . PHE A 1 201 ? -10.694 3.768 -10.370 1.00 94.19 201 PHE A O 1
ATOM 1693 N N . SER A 1 202 ? -12.837 3.626 -9.736 1.00 96.56 202 SER A N 1
ATOM 1694 C CA . SER A 1 202 ? -13.262 4.812 -10.462 1.00 96.56 202 SER A CA 1
ATOM 1695 C C . SER A 1 202 ? -12.540 6.060 -9.946 1.00 96.56 202 SER A C 1
ATOM 1697 O O . SER A 1 202 ? -12.216 6.190 -8.762 1.00 96.56 202 SER A O 1
ATOM 1699 N N . GLY A 1 203 ? -12.330 7.032 -10.838 1.00 96.94 203 GLY A N 1
ATOM 1700 C CA . GLY A 1 203 ? -11.743 8.317 -10.452 1.00 96.94 203 GLY A CA 1
ATOM 1701 C C . GLY A 1 203 ? -12.561 9.055 -9.384 1.00 96.94 203 GLY A C 1
ATOM 1702 O O . GLY A 1 203 ? -12.000 9.845 -8.630 1.00 96.94 203 GLY A O 1
ATOM 1703 N N . GLU A 1 204 ? -13.866 8.779 -9.284 1.00 97.75 204 GLU A N 1
ATOM 1704 C CA . GLU A 1 204 ? -14.731 9.312 -8.229 1.00 97.75 204 GLU A CA 1
ATOM 1705 C C . GLU A 1 204 ? -14.378 8.720 -6.860 1.00 97.75 204 GLU A C 1
ATOM 1707 O O . GLU A 1 204 ? -14.103 9.485 -5.935 1.00 97.75 204 GLU A O 1
ATOM 1712 N N . THR A 1 205 ? -14.294 7.389 -6.744 1.00 96.88 205 THR A N 1
ATOM 1713 C CA . THR A 1 205 ? -13.902 6.723 -5.491 1.00 96.88 205 THR A CA 1
ATOM 1714 C C . THR A 1 205 ? -12.473 7.089 -5.088 1.00 96.88 205 THR A C 1
ATOM 1716 O O . THR A 1 205 ? -12.231 7.424 -3.930 1.00 96.88 205 THR A O 1
ATOM 1719 N N . ILE A 1 206 ? -11.523 7.135 -6.029 1.00 96.62 206 ILE A N 1
ATOM 1720 C CA . ILE A 1 206 ? -10.146 7.557 -5.721 1.00 96.62 206 ILE A CA 1
ATOM 1721 C C . ILE A 1 206 ? -10.128 9.002 -5.205 1.00 96.62 206 ILE A C 1
ATOM 1723 O O . ILE A 1 206 ? -9.501 9.284 -4.186 1.00 96.62 206 ILE A O 1
ATOM 1727 N N . LYS A 1 207 ? -10.853 9.921 -5.855 1.00 97.75 207 LYS A N 1
ATOM 1728 C CA . LYS A 1 207 ? -10.951 11.315 -5.402 1.00 97.75 207 LYS A CA 1
ATOM 1729 C C . LYS A 1 207 ? -11.567 11.420 -4.006 1.00 97.75 207 LYS A C 1
ATOM 1731 O O . LYS A 1 207 ? -11.070 12.194 -3.193 1.00 97.75 207 LYS A O 1
ATOM 1736 N N . GLU A 1 208 ? -12.622 10.656 -3.723 1.00 98.00 208 GLU A N 1
ATOM 1737 C CA . GLU A 1 208 ? -13.247 10.586 -2.397 1.00 98.00 208 GLU A CA 1
ATOM 1738 C C . GLU A 1 208 ? -12.221 10.199 -1.319 1.00 98.00 208 GLU A C 1
ATOM 1740 O O . GLU A 1 208 ? -12.146 10.850 -0.274 1.00 98.00 208 GLU A O 1
ATOM 1745 N N . LEU A 1 209 ? -11.403 9.177 -1.586 1.00 98.12 209 LEU A N 1
ATOM 1746 C CA . LEU A 1 209 ? -10.378 8.701 -0.657 1.00 98.12 209 LEU A CA 1
ATOM 1747 C C . LEU A 1 209 ? -9.236 9.702 -0.485 1.00 98.12 209 LEU A C 1
ATOM 1749 O O . LEU A 1 209 ? -8.799 9.926 0.640 1.00 98.12 209 LEU A O 1
ATOM 1753 N N . MET A 1 210 ? -8.786 10.353 -1.560 1.00 97.69 210 MET A N 1
ATOM 1754 C CA . MET A 1 210 ? -7.738 11.376 -1.466 1.00 97.69 210 MET A CA 1
ATOM 1755 C C . MET A 1 210 ? -8.195 12.592 -0.653 1.00 97.69 210 MET A C 1
ATOM 1757 O O . MET A 1 210 ? -7.445 13.062 0.196 1.00 97.69 210 MET A O 1
ATOM 1761 N N . LEU A 1 211 ? -9.440 13.050 -0.834 1.00 98.12 211 LEU A N 1
ATOM 1762 C CA . LEU A 1 211 ? -10.021 14.126 -0.016 1.00 98.12 211 LEU A CA 1
ATOM 1763 C C . LEU A 1 211 ? -10.143 13.724 1.461 1.00 98.12 211 LEU A C 1
ATOM 1765 O O . LEU A 1 211 ? -9.991 14.552 2.358 1.00 98.12 211 LEU A O 1
ATOM 1769 N N . PHE A 1 212 ? -10.422 12.448 1.734 1.00 98.06 212 PHE A N 1
ATOM 1770 C CA . PHE A 1 212 ? -10.426 11.929 3.098 1.00 98.06 212 PHE A CA 1
ATOM 1771 C C . PHE A 1 212 ? -9.020 11.937 3.720 1.00 98.06 212 PHE A C 1
ATOM 1773 O O . PHE A 1 212 ? -8.875 12.399 4.851 1.00 98.06 212 PHE A O 1
ATOM 1780 N N . VAL A 1 213 ? -7.988 11.500 2.990 1.00 97.81 213 VAL A N 1
ATOM 1781 C CA . VAL A 1 213 ? -6.594 11.553 3.470 1.00 97.81 213 VAL A CA 1
ATOM 1782 C C . VAL A 1 213 ? -6.129 12.997 3.679 1.00 97.81 213 VAL A C 1
ATOM 1784 O O . VAL A 1 213 ? -5.509 13.288 4.699 1.00 97.81 213 VAL A O 1
ATOM 1787 N N . GLU A 1 214 ? -6.467 13.914 2.768 1.00 97.38 214 GLU A N 1
ATOM 1788 C CA . GLU A 1 214 ? -6.178 15.349 2.904 1.00 97.38 214 GLU A CA 1
ATOM 1789 C C . GLU A 1 214 ? -6.763 15.909 4.207 1.00 97.38 214 GLU A C 1
ATOM 1791 O O . GLU A 1 214 ? -6.048 16.523 4.995 1.00 97.38 214 GLU A O 1
ATOM 1796 N N . LYS A 1 215 ? -8.027 15.593 4.507 1.00 97.38 215 LYS A N 1
ATOM 1797 C CA . LYS A 1 215 ? -8.663 15.993 5.767 1.00 97.38 215 LYS A CA 1
ATOM 1798 C C . LYS A 1 215 ? -7.958 15.416 7.001 1.00 97.38 215 LYS A C 1
ATOM 1800 O O . LYS A 1 215 ? -7.826 16.109 8.008 1.00 97.38 215 LYS A O 1
ATOM 1805 N N . GLU A 1 216 ? -7.523 14.156 6.963 1.00 97.06 216 GLU A N 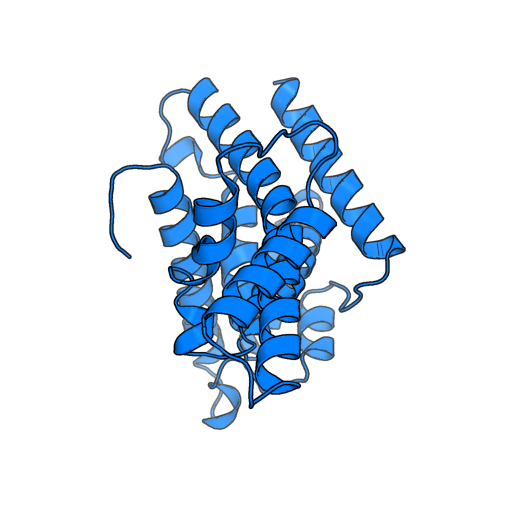1
ATOM 1806 C CA . GLU A 1 216 ? -6.780 13.554 8.081 1.00 97.06 216 GLU A CA 1
ATOM 1807 C C . GLU A 1 216 ? -5.412 14.229 8.283 1.00 97.06 216 GLU A C 1
ATOM 1809 O O . GLU A 1 216 ? -5.014 14.472 9.425 1.00 97.06 216 GLU A O 1
ATOM 1814 N N . LEU A 1 217 ? -4.727 14.600 7.197 1.00 96.56 217 LEU A N 1
ATOM 1815 C CA . LEU A 1 217 ? -3.492 15.386 7.242 1.00 96.56 217 LEU A CA 1
ATOM 1816 C C . LEU A 1 217 ? -3.726 16.780 7.841 1.00 96.56 217 LEU A C 1
ATOM 1818 O O . LEU A 1 217 ? -3.007 17.160 8.763 1.00 96.56 217 LEU A O 1
ATOM 1822 N N . GLU A 1 218 ? -4.753 17.509 7.397 1.00 96.56 218 GLU A N 1
ATOM 1823 C CA . GLU A 1 218 ? -5.102 18.830 7.942 1.00 96.56 218 GLU A CA 1
ATOM 1824 C C . GLU A 1 218 ? -5.379 18.774 9.452 1.00 96.56 218 GLU A C 1
ATOM 1826 O O . GLU A 1 218 ? -4.905 19.624 10.211 1.00 96.56 218 GLU A O 1
ATOM 1831 N N . LEU A 1 219 ? -6.113 17.753 9.909 1.00 94.94 219 LEU A N 1
ATOM 1832 C CA . LEU A 1 219 ? -6.386 17.542 11.333 1.00 94.94 219 LEU A CA 1
ATOM 1833 C C . LEU A 1 219 ? -5.100 17.301 12.127 1.00 94.94 219 LEU A C 1
ATOM 1835 O O . LEU A 1 219 ? -4.950 17.838 13.222 1.00 94.94 219 LEU A O 1
ATOM 1839 N N . LEU A 1 220 ? -4.164 16.514 11.589 1.00 94.31 220 LEU A N 1
ATOM 1840 C CA . LEU A 1 220 ? -2.867 16.294 12.225 1.00 94.31 220 LEU A CA 1
ATOM 1841 C C . LEU A 1 220 ? -2.038 17.577 12.263 1.00 94.31 220 LEU A C 1
ATOM 1843 O O . LEU A 1 220 ? -1.418 17.860 13.283 1.00 94.31 220 LEU A O 1
ATOM 1847 N N . GLU A 1 221 ? -2.029 18.366 11.191 1.00 89.75 221 GLU A N 1
ATOM 1848 C CA . GLU A 1 221 ? -1.253 19.604 11.095 1.00 89.75 221 GLU A CA 1
ATOM 1849 C C . GLU A 1 221 ? -1.744 20.694 12.058 1.00 89.75 221 GLU A C 1
ATOM 1851 O O . GLU A 1 221 ? -0.910 21.427 12.596 1.00 89.75 221 GLU A O 1
ATOM 1856 N N . GLN A 1 222 ? -3.046 20.735 12.356 1.00 86.62 222 GLN A N 1
ATOM 1857 C CA . GLN A 1 222 ? -3.658 21.674 13.307 1.00 86.62 222 GLN A CA 1
ATOM 1858 C C . GLN A 1 222 ? -3.397 21.350 14.793 1.00 86.62 222 GLN A C 1
ATOM 1860 O O . GLN A 1 222 ? -3.521 22.249 15.626 1.00 86.62 222 GLN A O 1
ATOM 1865 N N . LEU A 1 223 ? -3.058 20.096 15.130 1.00 62.84 223 LEU A N 1
ATOM 1866 C CA . LEU A 1 223 ? -2.801 19.618 16.506 1.00 62.84 223 LEU A CA 1
ATOM 1867 C C . LEU A 1 223 ? -1.417 19.995 17.051 1.00 62.84 223 LEU A C 1
ATOM 1869 O O . LEU A 1 223 ? -1.304 20.232 18.272 1.00 62.84 223 LEU A O 1
#

Sequence (223 aa):
MNLNYTQDDIVTFIHEMGHSIHNELIKPLKLRQYIEIPAETAELASMTMELFSLNYWDIFYTDKKDLKQAKINFFKDVISYLPVMLIVDQFQHWLYENPSHTSEERNEKYLQLQKHYQSSVIHIDGYENWIATSWLPVLHIFEVPFYYIEYAIAQLGALQMYKQYKEEPKQALENYKKALSLGSSQSIKEVYDAAGIRFDFSGETIKELMLFVEKELELLEQL

Radius of gyration: 18.85 Å; chains: 1; bounding box: 41×49×51 Å

Secondary structure (DSSP, 8-state):
----SSHHHHHHHHHHHHHHHHHHHTTT--SHHHHS--HHHHHHHHHHHHHHHGGGGGGT-SSHHHHHHHHHHHHHHHHHHHHHHHHHHHHHHHHHH-TT--HHHHHHHHHHHHHHH--TT---TT-HHHHHHTTTT-THHHHSTTTHHHHHHHHHHHHHHHHHHHH-HHHHHHHHHHHHTTTTSS-HHHHHHHHT------HHHHHHHHHHHHHHHHHHHH-

Foldseek 3Di:
DDDDPDLVVVLVVQLVVLLVLLLVLQVVPDDPVLSAFDLLLSLLSRLLSSLLCLVVCCVVDPDPVVSLVSVLVVLVCLVVCLLVLVLLLVLLVCCVVPVPDDPVVSLVSSLVSCVVPDDPPDDCPPPSNVSSCVCVVVCCVPPPNNSSNSNNLSSLLSLQLSVVCVVPVVVSVVLSSQLSSRRNVDDPQVSSVSSVHGSDPDPVSVVVSVVVSVVVSVVSVVD